Protein AF-A0A2H5FH10-F1 (afdb_monomer)

InterPro domains:
  IPR008949 Isoprenoid synthase domain superfamily [G3DSA:1.10.600.10] (1-255)
  IPR008949 Isoprenoid synthase domain superfamily [SSF48576] (39-251)

Secondary structure (DSSP, 8-state):
-HHHHHHHHHHHHHHHTT--S--THIIIIIHHHHHHHH--TTB-TTTHHHHHHHHHHHHHHHHHHHHHHHSTTT--HHHHHHHHHHHHH----SS--HHHHHHHHHHHHHHHHHHHHHTTSTTHHHHHHHHHHHHHHHHHHHHHHHHHHH-GGG--HHHHHHHGGGGG-HHHHHHHHHHTBS---GGGHHHHHHHHHHHHHHHHHHHHHHHHHHHHHTT-TTSHHHHHHHT--S--HHHHHHHHHHHHHHHHHHTT-

Radius of gyration: 18.4 Å; Cα contacts (8 Å, |Δi|>4): 244; chains: 1; bounding box: 41×44×45 Å

Solvent-accessible surface area (backbone atoms only — not comparable to full-atom values): 14279 Å² total; per-residue (Å²): 108,70,67,59,52,50,53,50,53,50,48,50,58,56,54,59,70,67,66,80,83,75,63,68,54,50,72,74,43,49,46,58,48,53,48,66,76,66,59,55,88,63,36,32,77,92,37,42,68,58,44,53,52,41,41,44,40,51,56,49,39,47,52,58,53,46,60,46,47,70,32,85,93,52,43,42,70,69,50,53,54,46,52,54,50,20,48,77,64,76,44,89,71,82,92,64,54,75,68,56,49,51,52,48,52,55,41,32,51,35,50,52,49,42,54,58,53,46,73,72,31,76,34,21,93,78,42,44,71,58,48,51,50,45,51,49,46,33,56,49,18,58,52,47,54,35,46,39,59,76,44,58,89,78,64,52,72,69,58,47,70,65,36,60,30,35,69,60,44,41,49,50,43,51,49,45,33,56,20,30,10,87,73,78,66,73,87,48,49,64,60,54,48,53,51,28,51,43,51,15,45,40,50,33,50,55,47,46,72,72,42,46,75,58,31,61,76,68,71,47,56,71,39,64,66,56,42,41,56,72,73,48,97,52,72,54,72,67,53,41,52,51,50,50,54,50,52,41,51,50,53,53,50,72,74,75,112

Sequence (257 aa):
MVELRASLSQWLCDYLKLDMGRDERLFTQFLPWGYTQTTLSCVNASFYERCQLTKWMVGALITLTDDFTDNPEFRSMSWVKGFITAIQNCRPIEPLSSKQQQALQLSCQLYGWIQQSIAQMTLQPRLMPLIEFDMQQYFLNMHFSTFLSSEPLLICKREYLWHAPHNMGIVIAGMVDLACSEYIEWQEMAAMRDIFYSAQRCGHICNTLTTVDREIQEECISNEILLRILHGNNGSEEDIIEFLKQERMELYQKNTS

Nearest PDB structures (foldseek):
  5ika-assembly1_A  TM=7.556E-01  e=4.315E-03  Nicotiana tabacum
  5eas-assembly1_A  TM=7.094E-01  e=3.170E-03  Nicotiana tabacum
  7bzc-assembly1_A  TM=7.110E-01  e=3.462E-03  Arabidopsis thaliana
  5jo7-assembly4_D  TM=6.963E-01  e=5.147E-03  Hyoscyamus muticus
  5jo7-assembly2_B  TM=7.132E-01  e=6.416E-03  Hyoscyamus muticus

Foldseek 3Di:
DVVVVVVVVVLLVLLVVLVLVDDSCVLVPVLLVVLVVPQDPLFDPVCVVLLSVLSSLLLVLLVLLCSQCQQPVRNDLVNLVQLVCCLVPVDDDPDDDPSSVSSSVSNNVSSVSNVVSLVPFQQSVPLVVVLVVLVVLLSVLSNVLSCCQVCVQVDDPVVLLRRPLSSQCQLNSLSSSVSSGNDDDPVCVVVSSVLSSLVSLLVSLVVLLVCVVVCVVSVRCSRPLSSDVVNDPQDDSVSVNVVSVVSSVVSVVVVVD

Structure (mmCIF, N/CA/C/O backbone):
data_AF-A0A2H5FH10-F1
#
_entry.id   AF-A0A2H5FH10-F1
#
loop_
_atom_site.group_PDB
_atom_site.id
_atom_site.type_symbol
_atom_site.label_atom_id
_atom_site.label_alt_id
_atom_site.label_comp_id
_atom_site.label_asym_id
_atom_site.label_entity_id
_atom_site.label_seq_id
_atom_site.pdbx_PDB_ins_code
_atom_site.Cartn_x
_atom_site.Cartn_y
_atom_site.Cartn_z
_atom_site.occupancy
_atom_site.B_iso_or_equiv
_atom_site.auth_seq_id
_atom_site.auth_comp_id
_atom_site.auth_asym_id
_atom_site.auth_atom_id
_atom_site.pdbx_PDB_model_num
ATOM 1 N N . MET A 1 1 ? -11.606 17.573 12.233 1.00 74.69 1 MET A N 1
ATOM 2 C CA . MET A 1 1 ? -11.643 16.849 10.939 1.00 74.69 1 MET A CA 1
ATOM 3 C C . MET A 1 1 ? -11.699 17.776 9.733 1.00 74.69 1 MET A C 1
ATOM 5 O O . MET A 1 1 ? -10.997 17.493 8.775 1.00 74.69 1 MET A O 1
ATOM 9 N N . VAL A 1 2 ? -12.438 18.894 9.772 1.00 73.88 2 VAL A N 1
ATOM 10 C CA . VAL A 1 2 ? -12.465 19.886 8.672 1.00 73.88 2 VAL A CA 1
ATOM 11 C C . VAL A 1 2 ? -11.067 20.393 8.289 1.00 73.88 2 VAL A C 1
ATOM 13 O O . VAL A 1 2 ? -10.714 20.350 7.118 1.00 73.88 2 VAL A O 1
ATOM 16 N N . GLU A 1 3 ? -10.250 20.794 9.266 1.00 76.50 3 GLU A N 1
ATOM 17 C CA . GLU A 1 3 ? -8.879 21.271 9.019 1.00 76.50 3 GLU A CA 1
ATOM 18 C C . GLU A 1 3 ? -7.993 20.200 8.367 1.00 76.50 3 GLU A C 1
ATOM 20 O O . GLU A 1 3 ? -7.365 20.461 7.349 1.00 76.50 3 GLU A O 1
ATOM 25 N N . LEU A 1 4 ? -8.019 18.962 8.875 1.00 79.81 4 LEU A N 1
ATOM 26 C CA . LEU A 1 4 ? -7.277 17.847 8.279 1.00 79.81 4 LEU A CA 1
ATOM 27 C C . LEU A 1 4 ? -7.719 17.574 6.831 1.00 79.81 4 LEU A C 1
ATOM 29 O O . LEU A 1 4 ? -6.876 17.370 5.968 1.00 79.81 4 LEU A O 1
ATOM 33 N N . ARG A 1 5 ? -9.024 17.624 6.535 1.00 85.25 5 ARG A N 1
ATOM 34 C CA . ARG A 1 5 ? -9.535 17.482 5.160 1.00 85.25 5 ARG A CA 1
ATOM 35 C C . ARG A 1 5 ? -9.054 18.608 4.241 1.00 85.25 5 ARG A C 1
ATOM 37 O O . ARG A 1 5 ? -8.733 18.341 3.085 1.00 85.25 5 ARG A O 1
ATOM 44 N N . ALA A 1 6 ? -8.983 19.843 4.738 1.00 87.19 6 ALA A N 1
ATOM 45 C CA . ALA A 1 6 ? -8.425 20.963 3.982 1.00 87.19 6 ALA A CA 1
ATOM 46 C C . ALA A 1 6 ? -6.929 20.746 3.696 1.00 87.19 6 ALA A C 1
ATOM 48 O O . ALA A 1 6 ? -6.507 20.868 2.548 1.00 87.19 6 ALA A O 1
ATOM 49 N N . SER A 1 7 ? -6.154 20.320 4.699 1.00 88.19 7 SER A N 1
ATOM 50 C CA . SER A 1 7 ? -4.737 19.967 4.533 1.00 88.19 7 SER A CA 1
ATOM 51 C C . SER A 1 7 ? -4.527 18.829 3.532 1.00 88.19 7 SER A C 1
ATOM 53 O O . SER A 1 7 ? -3.608 18.895 2.726 1.00 88.19 7 SER A O 1
ATOM 55 N N . LEU A 1 8 ? -5.395 17.815 3.526 1.00 89.69 8 LEU A N 1
ATOM 56 C CA . LEU A 1 8 ? -5.330 16.706 2.566 1.00 89.69 8 LEU A CA 1
ATOM 57 C C . LEU A 1 8 ? -5.750 17.124 1.150 1.00 89.69 8 LEU A C 1
ATOM 59 O O . LEU A 1 8 ? -5.211 16.617 0.171 1.00 89.69 8 LEU A O 1
ATOM 63 N N . SER A 1 9 ? -6.666 18.087 1.030 1.00 92.31 9 SER A N 1
ATOM 64 C CA . SER A 1 9 ? -7.005 18.689 -0.266 1.00 92.31 9 SER A CA 1
ATOM 65 C C . SER A 1 9 ? -5.810 19.460 -0.830 1.00 92.31 9 SER A C 1
ATOM 67 O O . SER A 1 9 ? -5.487 19.330 -2.007 1.00 92.31 9 SER A O 1
ATOM 69 N N . GLN A 1 10 ? -5.109 20.212 0.024 1.00 95.50 10 GLN A N 1
ATOM 70 C CA . GLN A 1 10 ? -3.870 20.887 -0.353 1.00 95.50 10 GLN A CA 1
ATOM 71 C C . GLN A 1 10 ? -2.770 19.881 -0.718 1.00 95.50 10 GLN A C 1
ATOM 73 O O . GLN A 1 10 ? -2.109 20.055 -1.739 1.00 95.50 10 GLN A O 1
ATOM 78 N N . TRP A 1 11 ? -2.633 18.798 0.054 1.00 96.81 11 TRP A N 1
ATOM 79 C CA . TRP A 1 11 ? -1.711 17.705 -0.253 1.00 96.81 11 TRP A CA 1
ATOM 80 C C . TRP A 1 11 ? -1.965 17.129 -1.650 1.00 96.81 11 TRP A C 1
ATOM 82 O O . TRP A 1 11 ? -1.018 16.965 -2.410 1.00 96.81 11 TRP A O 1
ATOM 92 N N . LEU A 1 12 ? -3.229 16.890 -2.026 1.00 96.44 12 LEU A N 1
ATOM 93 C CA . LEU A 1 12 ? -3.570 16.379 -3.357 1.00 96.44 12 LEU A CA 1
ATOM 94 C C . LEU A 1 12 ? -3.176 17.373 -4.455 1.00 96.44 12 LEU A C 1
ATOM 96 O O . LEU A 1 12 ? -2.579 16.976 -5.452 1.00 96.44 12 LEU A O 1
ATOM 100 N N . CYS A 1 13 ? -3.454 18.665 -4.263 1.00 96.31 13 CYS A N 1
ATOM 101 C CA . CYS A 1 13 ? -3.016 19.702 -5.197 1.00 96.31 13 CYS A CA 1
ATOM 102 C C . CYS A 1 13 ? -1.492 19.708 -5.375 1.00 96.31 13 CYS A C 1
ATOM 104 O O . CYS A 1 13 ? -1.008 19.895 -6.488 1.00 96.31 13 CYS A O 1
ATOM 106 N N . ASP A 1 14 ? -0.733 19.529 -4.295 1.00 96.81 14 ASP A N 1
ATOM 107 C CA . ASP A 1 14 ? 0.730 19.532 -4.343 1.00 96.81 14 ASP A CA 1
ATOM 108 C C . ASP A 1 14 ? 1.294 18.238 -4.936 1.00 96.81 14 ASP A C 1
ATOM 110 O O . ASP A 1 14 ? 2.244 18.289 -5.713 1.00 96.81 14 ASP A O 1
ATOM 114 N N . TYR A 1 15 ? 0.656 17.100 -4.669 1.00 96.81 15 TYR A N 1
ATOM 115 C CA . TYR A 1 15 ? 0.957 15.833 -5.322 1.00 96.81 15 TYR A CA 1
ATOM 116 C C . TYR A 1 15 ? 0.741 15.912 -6.843 1.00 96.81 15 TYR A C 1
ATOM 118 O O . TYR A 1 15 ? 1.629 15.542 -7.606 1.00 96.81 15 TYR A O 1
ATOM 126 N N . LEU A 1 16 ? -0.390 16.456 -7.307 1.00 95.69 16 LEU A N 1
ATOM 127 C CA . LEU A 1 16 ? -0.680 16.575 -8.743 1.00 95.69 16 LEU A CA 1
ATOM 128 C C . LEU A 1 16 ? 0.322 17.490 -9.470 1.00 95.69 16 LEU A C 1
ATOM 130 O O . LEU A 1 16 ? 0.626 17.258 -10.637 1.00 95.69 16 LEU A O 1
ATOM 134 N N . LYS A 1 17 ? 0.902 18.484 -8.780 1.00 95.94 17 LYS A N 1
ATOM 135 C CA . LYS A 1 17 ? 1.981 19.329 -9.329 1.00 95.94 17 LYS A CA 1
ATOM 136 C C . LYS A 1 17 ? 3.300 18.583 -9.535 1.00 95.94 17 LYS A C 1
ATOM 138 O O . LYS A 1 17 ? 4.151 19.092 -10.261 1.00 95.94 17 LYS A O 1
ATOM 143 N N . LEU A 1 18 ? 3.487 17.411 -8.920 1.00 94.62 18 LEU A N 1
ATOM 144 C CA . LEU A 1 18 ? 4.649 16.568 -9.203 1.00 94.62 18 LEU A CA 1
ATOM 145 C C . LEU A 1 18 ? 4.604 15.989 -10.619 1.00 94.62 18 LEU A C 1
ATOM 147 O O . LEU A 1 18 ? 5.648 15.557 -11.101 1.00 94.62 18 LEU A O 1
ATOM 151 N N . ASP A 1 19 ? 3.440 15.992 -11.277 1.00 92.00 19 ASP A N 1
ATOM 152 C CA . ASP A 1 19 ? 3.253 15.511 -12.648 1.00 92.00 19 ASP A CA 1
ATOM 153 C C . ASP A 1 19 ? 3.785 14.078 -12.834 1.00 92.00 19 ASP A C 1
ATOM 155 O O . ASP A 1 19 ? 4.710 13.803 -13.598 1.00 92.00 19 ASP A O 1
ATOM 159 N N . MET A 1 20 ? 3.244 13.156 -12.029 1.00 90.06 20 MET A N 1
ATOM 160 C CA . MET A 1 20 ? 3.564 11.720 -12.073 1.00 90.06 20 MET A CA 1
ATOM 161 C C . MET A 1 20 ? 2.609 10.930 -12.985 1.00 90.06 20 MET A C 1
ATOM 163 O O . MET A 1 20 ? 2.610 9.705 -12.967 1.00 90.06 20 MET A O 1
ATOM 167 N N . GLY A 1 21 ? 1.752 11.612 -13.756 1.00 88.06 21 GLY A N 1
ATOM 168 C CA . GLY A 1 21 ? 0.812 10.973 -14.686 1.00 88.06 21 GLY A CA 1
ATOM 169 C C . GLY A 1 21 ? -0.387 10.266 -14.038 1.00 88.06 21 GLY A C 1
ATOM 170 O O . GLY A 1 21 ? -1.110 9.545 -14.725 1.00 88.06 21 GLY A O 1
ATOM 171 N N . ARG A 1 22 ? -0.633 10.450 -12.732 1.00 90.12 22 ARG A N 1
ATOM 172 C CA . ARG A 1 22 ? -1.805 9.871 -12.056 1.00 90.12 22 ARG A CA 1
ATOM 173 C C . ARG A 1 22 ? -3.060 10.712 -12.249 1.00 90.12 22 ARG A C 1
ATOM 175 O O . ARG A 1 22 ? -3.048 11.937 -12.170 1.00 90.12 22 ARG A O 1
ATOM 182 N N . ASP A 1 23 ? -4.169 10.006 -12.424 1.00 92.38 23 ASP A N 1
ATOM 183 C CA . ASP A 1 23 ? -5.501 10.587 -12.489 1.00 92.38 23 ASP A CA 1
ATOM 184 C C . ASP A 1 23 ? -6.015 10.930 -11.082 1.00 92.38 23 ASP A C 1
ATOM 186 O O . ASP A 1 23 ? -6.046 10.075 -10.192 1.00 92.38 23 ASP A O 1
ATOM 190 N N . GLU A 1 24 ? -6.477 12.166 -10.878 1.00 94.94 24 GLU A N 1
ATOM 191 C CA . GLU A 1 24 ? -7.022 12.626 -9.595 1.00 94.94 24 GLU A CA 1
ATOM 192 C C . GLU A 1 24 ? -8.212 11.786 -9.093 1.00 94.94 24 GLU A C 1
ATOM 194 O O . GLU A 1 24 ? -8.482 11.738 -7.888 1.00 94.94 24 GLU A O 1
ATOM 199 N N . ARG A 1 25 ? -8.919 11.081 -9.990 1.00 95.94 25 ARG A N 1
ATOM 200 C CA . ARG A 1 25 ? -10.033 10.178 -9.657 1.00 95.94 25 ARG A CA 1
ATOM 201 C C . ARG A 1 25 ? -9.593 9.003 -8.796 1.00 95.94 25 ARG A C 1
ATOM 203 O O . ARG A 1 25 ? -10.418 8.478 -8.047 1.00 95.94 25 ARG A O 1
ATOM 210 N N . LEU A 1 26 ? -8.313 8.626 -8.828 1.00 94.69 26 LEU A N 1
ATOM 211 C CA . LEU A 1 26 ? -7.760 7.647 -7.893 1.00 94.69 26 LEU A CA 1
ATOM 212 C C . LEU A 1 26 ? -8.009 8.088 -6.443 1.00 94.69 26 LEU A C 1
ATOM 214 O O . LEU A 1 26 ? -8.561 7.338 -5.640 1.00 94.69 26 LEU A O 1
ATOM 218 N N . PHE A 1 27 ? -7.683 9.341 -6.134 1.00 96.31 27 PHE A N 1
ATOM 219 C CA . PHE A 1 27 ? -7.781 9.900 -4.789 1.00 96.31 27 PHE A CA 1
ATOM 220 C C . PHE A 1 27 ? -9.181 10.412 -4.455 1.00 96.31 27 PHE A C 1
ATOM 222 O O . PHE A 1 27 ? -9.606 10.335 -3.305 1.00 96.31 27 PHE A O 1
ATOM 229 N N . THR A 1 28 ? -9.908 10.945 -5.435 1.00 95.81 28 THR A N 1
ATOM 230 C CA . THR A 1 28 ? -11.209 11.592 -5.197 1.00 95.81 28 THR A CA 1
ATOM 231 C C . THR A 1 28 ? -12.397 10.641 -5.326 1.00 95.81 28 THR A C 1
ATOM 233 O O . THR A 1 28 ? -13.457 10.927 -4.770 1.00 95.81 28 THR A O 1
ATOM 236 N N . GLN A 1 29 ? -12.240 9.505 -6.016 1.00 95.56 29 GLN A N 1
ATOM 237 C CA . GLN A 1 29 ? -13.327 8.556 -6.279 1.00 95.56 29 GLN A CA 1
ATOM 238 C C . GLN A 1 29 ? -12.956 7.131 -5.868 1.00 95.56 29 GLN A C 1
ATOM 240 O O . GLN A 1 29 ? -13.616 6.566 -4.997 1.00 95.56 29 GLN A O 1
ATOM 245 N N . PHE A 1 30 ? -11.893 6.561 -6.445 1.00 95.19 30 PHE A N 1
ATOM 246 C CA . PHE A 1 30 ? -11.563 5.144 -6.278 1.00 95.19 30 PHE A CA 1
ATOM 247 C C . PHE A 1 30 ? -11.216 4.786 -4.831 1.00 95.19 30 PHE A C 1
ATOM 249 O O . PHE A 1 30 ? -11.866 3.912 -4.262 1.00 95.19 30 PHE A O 1
ATOM 256 N N . LEU A 1 31 ? -10.251 5.477 -4.209 1.00 95.31 31 LEU A N 1
ATOM 257 C CA . LEU A 1 31 ? -9.869 5.219 -2.817 1.00 95.31 31 LEU A CA 1
ATOM 258 C C . LEU A 1 31 ? -11.049 5.451 -1.847 1.00 95.31 31 LEU A C 1
ATOM 260 O O . LEU A 1 31 ? -11.366 4.533 -1.086 1.00 95.31 31 LEU A O 1
ATOM 264 N N . PRO A 1 32 ? -11.769 6.597 -1.872 1.00 95.50 32 PRO A N 1
ATOM 265 C CA . PRO A 1 32 ? -12.928 6.806 -1.000 1.00 95.50 32 PRO A CA 1
ATOM 266 C C . PRO A 1 32 ? -14.023 5.749 -1.165 1.00 95.50 32 PRO A C 1
ATOM 268 O O . PRO A 1 32 ? -14.562 5.254 -0.170 1.00 95.50 32 PRO A O 1
ATOM 271 N N . TRP A 1 33 ? -14.356 5.388 -2.408 1.00 96.88 33 TRP A N 1
ATOM 272 C CA . TRP A 1 33 ? -15.369 4.377 -2.688 1.00 96.88 33 TRP A CA 1
ATOM 273 C C . TRP A 1 33 ? -14.912 2.991 -2.230 1.00 96.88 33 TRP A C 1
ATOM 275 O O . TRP A 1 33 ? -15.627 2.343 -1.468 1.00 96.88 33 TRP A O 1
ATOM 285 N N . GLY A 1 34 ? -13.706 2.569 -2.616 1.00 95.19 34 GLY A N 1
ATOM 286 C CA . GLY A 1 34 ? -13.148 1.264 -2.272 1.00 95.19 34 GLY A CA 1
ATOM 287 C C . GLY A 1 34 ? -13.071 1.054 -0.763 1.00 95.19 34 GLY A C 1
ATOM 288 O O . GLY A 1 34 ? -13.537 0.031 -0.260 1.00 95.19 34 GLY A O 1
ATOM 289 N N . TYR A 1 35 ? -12.590 2.048 -0.011 1.00 97.25 35 TYR A N 1
ATOM 290 C CA . TYR A 1 35 ? -12.581 1.959 1.449 1.00 97.25 35 TYR A CA 1
ATOM 291 C C . TYR A 1 35 ? -13.988 1.942 2.037 1.00 97.25 35 TYR A C 1
ATOM 293 O O . TYR A 1 35 ? -14.233 1.205 2.976 1.00 97.25 35 TYR A O 1
ATOM 301 N N . THR A 1 36 ? -14.951 2.672 1.472 1.00 96.31 36 THR A N 1
ATOM 302 C CA . THR A 1 36 ? -16.353 2.601 1.931 1.00 96.31 36 THR A CA 1
ATOM 303 C C . THR A 1 36 ? -16.943 1.199 1.758 1.00 96.31 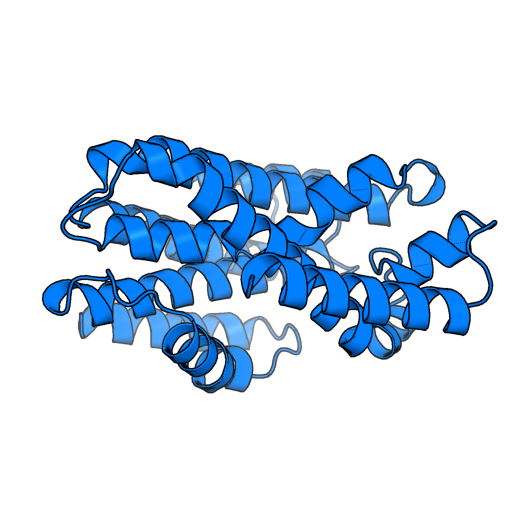36 THR A C 1
ATOM 305 O O . THR A 1 36 ? -17.674 0.742 2.628 1.00 96.31 36 THR A O 1
ATOM 308 N N . GLN A 1 37 ? -16.613 0.500 0.668 1.00 95.81 37 GLN A N 1
ATOM 309 C CA . GLN A 1 37 ? -17.106 -0.861 0.415 1.00 95.81 37 GLN A CA 1
ATOM 310 C C . GLN A 1 37 ? -16.408 -1.937 1.256 1.00 95.81 37 GLN A C 1
ATOM 312 O O . GLN A 1 37 ? -16.963 -3.012 1.453 1.00 95.81 37 GLN A O 1
ATOM 317 N N . THR A 1 38 ? -15.181 -1.675 1.710 1.00 95.19 38 THR A N 1
ATOM 318 C CA . THR A 1 38 ? -14.319 -2.685 2.352 1.00 95.19 38 THR A CA 1
ATOM 319 C C . THR A 1 38 ? -14.104 -2.455 3.842 1.00 95.19 38 THR A C 1
ATOM 321 O O . THR A 1 38 ? -13.422 -3.250 4.482 1.00 95.19 38 THR A O 1
ATOM 324 N N . THR A 1 39 ? -14.659 -1.384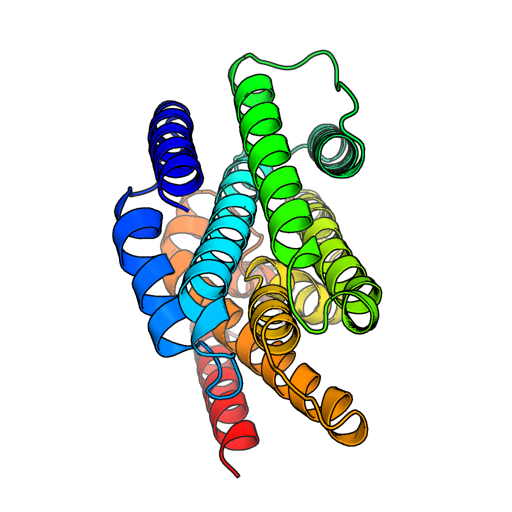 4.410 1.00 97.56 39 THR A N 1
ATOM 325 C CA . THR A 1 39 ? -14.559 -1.120 5.846 1.00 97.56 39 THR A CA 1
ATOM 326 C C . THR A 1 39 ? -15.392 -2.105 6.651 1.00 97.56 39 THR A C 1
ATOM 328 O O . THR A 1 39 ? -16.582 -2.292 6.396 1.00 97.56 39 THR A O 1
ATOM 331 N N . LEU A 1 40 ? -14.751 -2.737 7.636 1.00 96.69 40 LEU A N 1
ATOM 332 C CA . LEU A 1 40 ? -15.382 -3.754 8.468 1.00 96.69 40 LEU A CA 1
ATOM 333 C C . LEU A 1 40 ? -16.531 -3.177 9.302 1.00 96.69 40 LEU A C 1
ATOM 335 O O . LEU A 1 40 ? -16.452 -2.077 9.851 1.00 96.69 40 LEU A O 1
ATOM 339 N N . SER A 1 41 ? -17.582 -3.976 9.486 1.00 95.31 41 SER A N 1
ATOM 340 C CA . SER A 1 41 ? -18.764 -3.592 10.269 1.00 95.31 41 SER A CA 1
ATOM 341 C C . SER A 1 41 ? -18.491 -3.415 11.767 1.00 95.31 41 SER A C 1
ATOM 343 O O . SER A 1 41 ? -19.344 -2.891 12.477 1.00 95.31 41 SER A O 1
ATOM 345 N N . CYS A 1 42 ? -17.332 -3.859 12.262 1.00 94.19 42 CYS A N 1
ATOM 346 C CA . CYS A 1 42 ? -16.914 -3.701 13.657 1.00 94.19 42 CYS A CA 1
ATOM 347 C C . CYS A 1 42 ? -16.355 -2.303 13.978 1.00 94.19 42 CYS A C 1
ATOM 349 O O . CYS A 1 42 ? -16.170 -1.977 15.152 1.00 94.19 42 CYS A O 1
ATOM 351 N N . VAL A 1 43 ? -16.108 -1.466 12.963 1.00 96.81 43 VAL A N 1
ATOM 352 C CA . VAL A 1 43 ? -15.661 -0.083 13.155 1.00 96.81 43 VAL A CA 1
ATOM 353 C C . VAL A 1 43 ? -16.715 0.706 13.926 1.00 96.81 43 VAL A C 1
ATOM 355 O O . VAL A 1 43 ? -17.873 0.797 13.520 1.00 96.81 43 VAL A O 1
ATOM 358 N N . ASN A 1 44 ? -16.301 1.332 15.027 1.00 94.69 44 ASN A N 1
ATOM 359 C CA . ASN A 1 44 ? -17.174 2.201 15.801 1.00 94.69 44 ASN A CA 1
ATOM 360 C C . ASN A 1 44 ? -17.657 3.373 14.932 1.00 94.69 44 ASN A C 1
ATOM 362 O O . ASN A 1 44 ? -16.850 4.083 14.327 1.00 94.69 44 ASN A O 1
ATOM 366 N N . ALA A 1 45 ? -18.967 3.628 14.921 1.00 94.81 45 ALA A N 1
ATOM 367 C CA . ALA A 1 45 ? -19.569 4.700 14.130 1.00 94.81 45 ALA A CA 1
ATOM 368 C C . ALA A 1 45 ? -18.954 6.087 14.413 1.00 94.81 45 ALA A C 1
ATOM 370 O O . ALA A 1 45 ? -18.799 6.889 13.494 1.00 94.81 45 ALA A O 1
ATOM 371 N N . SER A 1 46 ? -18.536 6.357 15.657 1.00 95.00 46 SER A N 1
ATOM 372 C CA . SER A 1 46 ? -17.854 7.606 16.039 1.00 95.00 46 SER A CA 1
ATOM 373 C C . SER A 1 46 ? -16.450 7.749 15.435 1.00 95.00 46 SER A C 1
ATOM 375 O O . SER A 1 46 ? -15.964 8.866 15.252 1.00 95.00 46 SER A O 1
ATOM 377 N N . PHE A 1 47 ? -15.816 6.631 15.076 1.00 95.50 47 PHE A N 1
ATOM 378 C CA . PHE A 1 47 ? -14.510 6.584 14.426 1.00 95.50 47 PHE A CA 1
ATOM 379 C C . PHE A 1 47 ? -14.587 6.405 12.912 1.00 95.50 47 PHE A C 1
ATOM 381 O O . PHE A 1 47 ? -13.564 6.580 12.254 1.00 95.50 47 PHE A O 1
ATOM 388 N N . TYR A 1 48 ? -15.761 6.112 12.347 1.00 95.69 48 TYR A N 1
ATOM 389 C CA . TYR A 1 48 ? -15.914 5.768 10.932 1.00 95.69 48 TYR A CA 1
ATOM 390 C C . TYR A 1 48 ? -15.260 6.790 9.995 1.00 95.69 48 TYR A C 1
ATOM 392 O O . TYR A 1 48 ? -14.425 6.437 9.169 1.00 95.69 48 TYR A O 1
ATOM 400 N N . GLU A 1 49 ? -15.548 8.082 10.167 1.00 95.06 49 GLU A N 1
ATOM 401 C CA . GLU A 1 49 ? -14.962 9.123 9.315 1.00 95.06 49 GLU A CA 1
ATOM 402 C C . GLU A 1 49 ? -13.428 9.177 9.420 1.00 95.06 49 GLU A C 1
ATOM 404 O O . GLU A 1 49 ? -12.732 9.319 8.413 1.00 95.06 49 GLU A O 1
ATOM 409 N N . ARG A 1 50 ? -12.887 9.024 10.632 1.00 95.38 50 ARG A N 1
ATOM 410 C CA . ARG A 1 50 ? -11.438 8.995 10.860 1.00 95.38 50 ARG A CA 1
ATOM 411 C C . ARG A 1 50 ? -10.806 7.740 10.263 1.00 95.38 50 ARG A C 1
ATOM 413 O O . ARG A 1 50 ? -9.719 7.834 9.697 1.00 95.38 50 ARG A O 1
ATOM 420 N N . CYS A 1 51 ? -11.471 6.596 10.387 1.00 97.12 51 CYS A N 1
ATOM 421 C CA . CYS A 1 51 ? -11.066 5.324 9.801 1.00 97.12 51 CYS A CA 1
ATOM 422 C C . CYS A 1 51 ? -10.914 5.473 8.282 1.00 97.12 51 CYS A C 1
ATOM 424 O O . CYS A 1 51 ? -9.812 5.308 7.756 1.00 97.12 51 CYS A O 1
ATOM 426 N N . GLN A 1 52 ? -11.969 5.947 7.607 1.00 97.25 52 GLN A N 1
ATOM 427 C CA . GLN A 1 52 ? -11.961 6.223 6.167 1.00 97.25 52 GLN A CA 1
ATOM 428 C C . GLN A 1 52 ? -10.821 7.163 5.768 1.00 97.25 52 GLN A C 1
ATOM 430 O O . GLN A 1 52 ? -10.092 6.894 4.815 1.00 97.25 52 GLN A O 1
ATOM 435 N N . LEU A 1 53 ? -10.638 8.253 6.516 1.00 96.81 53 LEU A N 1
ATOM 436 C CA . LEU A 1 53 ? -9.590 9.227 6.230 1.00 96.81 53 LEU A CA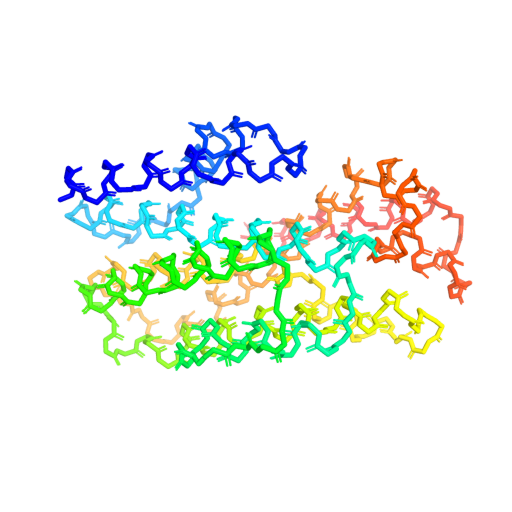 1
ATOM 437 C C . LEU A 1 53 ? -8.187 8.641 6.415 1.00 96.81 53 LEU A C 1
ATOM 439 O O . LEU A 1 53 ? -7.281 8.946 5.651 1.00 96.81 53 LEU A O 1
ATOM 443 N N . THR A 1 54 ? -8.006 7.776 7.409 1.00 97.62 54 THR A N 1
ATOM 444 C CA . THR A 1 54 ? -6.721 7.121 7.677 1.00 97.62 54 THR A CA 1
ATOM 445 C C . THR A 1 54 ? -6.375 6.133 6.579 1.00 97.62 54 THR A C 1
ATOM 447 O O . THR A 1 54 ? -5.255 6.159 6.080 1.00 97.62 54 THR A O 1
ATOM 450 N N . LYS A 1 55 ? -7.345 5.330 6.134 1.00 98.38 55 LYS A N 1
ATOM 451 C CA . LYS A 1 55 ? -7.171 4.427 4.991 1.00 98.38 55 LYS A CA 1
ATOM 452 C C . LYS A 1 55 ? -6.853 5.206 3.719 1.00 98.38 55 LYS A C 1
ATOM 454 O O . LYS A 1 55 ? -5.931 4.835 3.004 1.00 98.38 55 LYS A O 1
ATOM 459 N N . TRP A 1 56 ? -7.533 6.332 3.491 1.00 97.81 56 TRP A N 1
ATOM 460 C CA . TRP A 1 56 ? -7.207 7.240 2.391 1.00 97.81 56 TRP A CA 1
ATOM 461 C C . TRP A 1 56 ? -5.753 7.712 2.445 1.00 97.81 56 TRP A C 1
ATOM 463 O O . TRP A 1 56 ? -5.058 7.631 1.439 1.00 97.81 56 TRP A O 1
ATOM 473 N N . MET A 1 57 ? -5.266 8.136 3.617 1.00 98.12 57 MET A N 1
ATOM 474 C CA . MET A 1 57 ? -3.872 8.568 3.781 1.00 98.12 57 MET A CA 1
ATOM 475 C C . MET A 1 57 ? -2.882 7.426 3.541 1.00 98.12 57 MET A C 1
ATOM 477 O O . MET A 1 57 ? -1.848 7.653 2.923 1.00 98.12 57 MET A O 1
ATOM 481 N N . VAL A 1 58 ? -3.202 6.204 3.981 1.00 98.38 58 VAL A N 1
ATOM 482 C CA . VAL A 1 58 ? -2.398 5.004 3.696 1.00 98.38 58 VAL A CA 1
ATOM 483 C C . VAL A 1 58 ? -2.332 4.748 2.190 1.00 98.38 58 VAL A C 1
ATOM 485 O O . VAL A 1 58 ? -1.237 4.634 1.650 1.00 98.38 58 VAL A O 1
ATOM 488 N N . GLY A 1 59 ? -3.472 4.724 1.495 1.00 97.94 59 GLY A N 1
ATOM 489 C CA . GLY A 1 59 ? -3.509 4.546 0.041 1.00 97.94 59 GLY A CA 1
ATOM 490 C C . GLY A 1 59 ? -2.774 5.657 -0.713 1.00 97.94 59 GLY A C 1
ATOM 491 O O . GLY A 1 59 ? -2.067 5.385 -1.683 1.00 97.94 59 GLY A O 1
ATOM 492 N N . ALA A 1 60 ? -2.882 6.900 -0.238 1.00 97.94 60 ALA A N 1
ATOM 493 C CA . ALA A 1 60 ? -2.181 8.036 -0.818 1.00 97.94 60 ALA A CA 1
ATOM 494 C C . ALA A 1 60 ? -0.664 7.970 -0.600 1.00 97.94 60 ALA A C 1
ATOM 496 O O . ALA A 1 60 ? 0.086 8.271 -1.527 1.00 97.94 60 ALA A O 1
ATOM 497 N N . LEU A 1 61 ? -0.219 7.534 0.586 1.00 98.12 61 LEU A N 1
ATOM 498 C CA . LEU A 1 61 ? 1.200 7.334 0.887 1.00 98.12 61 LEU A CA 1
ATOM 499 C C . LEU A 1 61 ? 1.761 6.292 -0.058 1.00 98.12 61 LEU A C 1
ATOM 501 O O . LEU A 1 61 ? 2.702 6.598 -0.772 1.00 98.12 61 LEU A O 1
ATOM 505 N N . ILE A 1 62 ? 1.113 5.127 -0.103 1.00 97.44 62 ILE A N 1
ATOM 506 C CA . ILE A 1 62 ? 1.499 4.008 -0.957 1.00 97.44 62 ILE A CA 1
ATOM 507 C C . ILE A 1 62 ? 1.610 4.443 -2.414 1.00 97.44 62 ILE A C 1
ATOM 509 O O . ILE A 1 62 ? 2.623 4.164 -3.038 1.00 97.44 62 ILE A O 1
ATOM 513 N N . THR A 1 63 ? 0.608 5.156 -2.935 1.00 95.94 63 THR A N 1
ATOM 514 C CA . THR A 1 63 ? 0.611 5.632 -4.328 1.00 95.94 63 THR A CA 1
ATOM 515 C C . THR A 1 63 ? 1.773 6.587 -4.593 1.00 95.94 63 THR A C 1
ATOM 517 O O . THR A 1 63 ? 2.498 6.411 -5.566 1.00 95.94 63 THR A O 1
ATOM 520 N N . LEU A 1 64 ? 1.978 7.585 -3.725 1.00 96.56 64 LEU A N 1
ATOM 521 C CA . LEU A 1 64 ? 3.074 8.542 -3.881 1.00 96.56 64 LEU A CA 1
ATOM 522 C C . LEU A 1 64 ? 4.433 7.839 -3.843 1.00 96.56 64 LEU A C 1
ATOM 524 O O . LEU A 1 64 ? 5.308 8.144 -4.648 1.00 96.56 64 LEU A O 1
ATOM 528 N N . THR A 1 65 ? 4.645 6.931 -2.896 1.00 95.62 65 THR A N 1
ATOM 529 C CA . THR A 1 65 ? 5.937 6.261 -2.770 1.00 95.62 65 THR A CA 1
ATOM 530 C C . THR A 1 65 ? 6.174 5.266 -3.909 1.00 95.62 65 THR A C 1
ATOM 532 O O . THR A 1 65 ? 7.296 5.233 -4.404 1.00 95.62 65 THR A O 1
ATOM 535 N N . ASP A 1 66 ? 5.139 4.565 -4.384 1.00 92.56 66 ASP A N 1
ATOM 536 C CA . ASP A 1 66 ? 5.152 3.690 -5.574 1.00 92.56 66 ASP A CA 1
ATOM 537 C C . ASP A 1 66 ? 5.557 4.456 -6.845 1.00 92.56 66 ASP A C 1
ATOM 539 O O . ASP A 1 66 ? 6.493 4.073 -7.545 1.00 92.56 66 ASP A O 1
ATOM 543 N N . ASP A 1 67 ? 4.957 5.629 -7.075 1.00 92.25 67 ASP A N 1
ATOM 544 C CA . ASP A 1 67 ? 5.287 6.487 -8.220 1.00 92.25 67 ASP A CA 1
ATOM 545 C C . ASP A 1 67 ? 6.767 6.878 -8.276 1.00 92.25 67 ASP A C 1
ATOM 547 O O . ASP A 1 67 ? 7.315 7.096 -9.354 1.00 92.25 67 ASP A O 1
ATOM 551 N N . PHE A 1 68 ? 7.427 7.001 -7.124 1.00 90.50 68 PHE A N 1
ATOM 552 C CA . PHE A 1 68 ? 8.844 7.355 -7.050 1.00 90.50 68 PHE A CA 1
ATOM 553 C C . PHE A 1 68 ? 9.772 6.142 -7.005 1.00 90.50 68 PHE A C 1
ATOM 555 O O . PHE A 1 68 ? 10.942 6.282 -7.362 1.00 90.50 68 PHE A O 1
ATOM 562 N N . THR A 1 69 ? 9.310 4.979 -6.546 1.00 87.75 69 THR A N 1
ATOM 563 C CA . THR A 1 69 ? 10.132 3.762 -6.547 1.00 87.75 69 THR A CA 1
ATOM 564 C C . THR A 1 69 ? 10.172 3.099 -7.909 1.00 87.75 69 THR A C 1
ATOM 566 O O . THR A 1 69 ? 11.213 2.549 -8.260 1.00 87.75 69 THR A O 1
ATOM 569 N N . ASP A 1 70 ? 9.090 3.194 -8.679 1.00 85.00 70 ASP A N 1
ATOM 570 C CA . ASP A 1 70 ? 8.951 2.461 -9.938 1.00 85.00 70 ASP A CA 1
ATOM 571 C C . ASP A 1 70 ? 9.342 3.314 -11.150 1.00 85.00 70 ASP A C 1
ATOM 573 O O . ASP A 1 70 ? 9.730 2.787 -12.196 1.00 85.00 70 ASP A O 1
ATOM 577 N N . ASN A 1 71 ? 9.349 4.642 -10.999 1.00 86.19 71 ASN A N 1
ATOM 578 C CA . ASN A 1 71 ? 9.755 5.548 -12.063 1.00 86.19 71 ASN A CA 1
ATOM 579 C C . ASN A 1 71 ? 11.251 5.371 -12.418 1.00 86.19 71 ASN A C 1
ATOM 581 O O . ASN A 1 71 ? 12.117 5.558 -11.552 1.00 86.19 71 ASN A O 1
ATOM 585 N N . PRO A 1 72 ? 11.584 5.086 -13.696 1.00 83.69 72 PRO A N 1
ATOM 586 C CA . PRO A 1 72 ? 12.958 4.905 -14.168 1.00 83.69 72 PRO A CA 1
ATOM 587 C C . PRO A 1 72 ? 13.935 6.035 -13.819 1.00 83.69 72 PRO A C 1
ATOM 589 O O . PRO A 1 72 ? 15.122 5.771 -13.636 1.00 83.69 72 PRO A O 1
ATOM 592 N N . GLU A 1 73 ? 13.449 7.272 -13.697 1.00 86.00 73 GLU A N 1
ATOM 593 C CA . GLU A 1 73 ? 14.240 8.447 -13.319 1.00 86.00 73 GLU A CA 1
ATOM 594 C C . GLU A 1 73 ? 14.726 8.381 -11.861 1.00 86.00 73 GLU A C 1
ATOM 596 O O . GLU A 1 73 ? 15.812 8.866 -11.539 1.00 86.00 73 GLU A O 1
ATOM 601 N N . PHE A 1 74 ? 13.944 7.762 -10.970 1.00 86.19 74 PHE A N 1
ATOM 602 C CA . PHE A 1 74 ? 14.173 7.805 -9.524 1.00 86.19 74 PHE A CA 1
ATOM 603 C C . PHE A 1 74 ? 14.552 6.449 -8.907 1.00 86.19 74 PHE A C 1
ATOM 605 O O . PHE A 1 74 ? 15.126 6.442 -7.815 1.00 86.19 74 PHE A O 1
ATOM 612 N N . ARG A 1 75 ? 14.300 5.321 -9.591 1.00 83.88 75 ARG A N 1
ATOM 613 C CA . ARG A 1 75 ? 14.363 3.925 -9.087 1.00 83.88 75 ARG A CA 1
ATOM 614 C C . ARG A 1 75 ? 15.741 3.366 -8.672 1.00 83.88 75 ARG A C 1
ATOM 616 O O . ARG A 1 75 ? 16.119 2.253 -9.027 1.00 83.88 75 ARG A O 1
ATOM 623 N N . SER A 1 76 ? 16.529 4.102 -7.892 1.00 90.12 76 SER A N 1
ATOM 624 C CA . SER A 1 76 ? 17.819 3.633 -7.366 1.00 90.12 76 SER A CA 1
ATOM 625 C C . SER A 1 76 ? 17.712 3.100 -5.935 1.00 90.12 76 SER A C 1
ATOM 627 O O . SER A 1 76 ? 17.050 3.680 -5.074 1.00 90.12 76 SER A O 1
ATOM 629 N N . MET A 1 77 ? 18.440 2.021 -5.633 1.00 92.00 77 MET A N 1
ATOM 630 C CA . MET A 1 77 ? 18.453 1.421 -4.291 1.00 92.00 77 MET A CA 1
ATOM 631 C C . MET A 1 77 ? 18.935 2.396 -3.200 1.00 92.00 77 MET A C 1
ATOM 633 O O . MET A 1 77 ? 18.467 2.339 -2.062 1.00 92.00 77 MET A O 1
ATOM 637 N N . SER A 1 78 ? 19.868 3.297 -3.527 1.00 91.50 78 SER A N 1
ATOM 638 C CA . SER A 1 78 ? 20.337 4.343 -2.610 1.00 91.50 78 SER A CA 1
ATOM 639 C C . SER A 1 78 ? 19.235 5.350 -2.288 1.00 91.50 78 SER A C 1
ATOM 641 O O . SER A 1 78 ? 19.025 5.648 -1.110 1.00 91.50 78 SER A O 1
ATOM 643 N N . TRP A 1 79 ? 18.506 5.823 -3.306 1.00 90.75 79 TRP A N 1
ATOM 644 C CA . TRP A 1 79 ? 17.351 6.699 -3.126 1.00 90.75 79 TRP A CA 1
ATOM 645 C C . TRP A 1 79 ? 16.294 6.033 -2.254 1.00 90.75 79 TRP A C 1
ATOM 647 O O . TRP A 1 79 ? 15.941 6.591 -1.224 1.00 90.75 79 TRP A O 1
ATOM 657 N N . VAL A 1 80 ? 15.857 4.818 -2.592 1.00 92.88 80 VAL A N 1
ATOM 658 C CA . VAL A 1 80 ? 14.768 4.137 -1.874 1.00 92.88 80 VAL A CA 1
ATOM 659 C C . VAL A 1 80 ? 15.115 3.890 -0.400 1.00 92.88 80 VAL A C 1
ATOM 661 O O . VAL A 1 80 ? 14.292 4.153 0.476 1.00 92.88 80 VAL A O 1
ATOM 664 N N . LYS A 1 81 ? 16.359 3.494 -0.086 1.00 92.56 81 LYS A N 1
ATOM 665 C CA . LYS A 1 81 ? 16.857 3.387 1.306 1.00 92.56 81 LYS A CA 1
ATOM 666 C C . LYS A 1 81 ? 16.830 4.709 2.051 1.00 92.56 81 LYS A C 1
ATOM 668 O O . LYS A 1 81 ? 16.375 4.753 3.197 1.00 92.56 81 LYS A O 1
ATOM 673 N N . GLY A 1 82 ? 17.313 5.772 1.414 1.00 92.31 82 GLY A N 1
ATOM 674 C CA . GLY A 1 82 ? 17.238 7.110 1.983 1.00 92.31 82 GLY A CA 1
ATOM 675 C C . GLY A 1 82 ? 15.788 7.502 2.242 1.00 92.31 82 GLY A C 1
ATOM 676 O O . GLY A 1 82 ? 15.453 7.895 3.355 1.00 92.31 82 GLY A O 1
ATOM 677 N N . PHE A 1 83 ? 14.934 7.345 1.232 1.00 93.56 83 PHE A N 1
ATOM 678 C CA . PHE A 1 83 ? 13.542 7.774 1.211 1.00 93.56 83 PHE A CA 1
ATOM 679 C C . PHE A 1 83 ? 12.732 7.124 2.332 1.00 93.56 83 PHE A C 1
ATOM 681 O O . PHE A 1 83 ? 12.128 7.829 3.137 1.00 93.56 83 PHE A O 1
ATOM 688 N N . ILE A 1 84 ? 12.832 5.802 2.481 1.00 94.31 84 ILE A N 1
ATOM 689 C CA . ILE A 1 84 ? 12.208 5.056 3.583 1.00 94.31 84 ILE A CA 1
ATOM 690 C C . ILE A 1 84 ? 12.731 5.543 4.937 1.00 94.31 84 ILE A C 1
ATOM 692 O O . ILE A 1 84 ? 11.947 5.862 5.830 1.00 94.31 84 ILE A O 1
ATOM 696 N N . THR A 1 85 ? 14.055 5.663 5.088 1.00 93.06 85 THR A N 1
ATOM 697 C CA . THR A 1 85 ? 14.670 6.114 6.348 1.00 93.06 85 THR A CA 1
ATOM 698 C C . THR A 1 85 ? 14.188 7.510 6.738 1.00 93.06 85 THR A C 1
ATOM 700 O O . THR A 1 85 ? 13.955 7.777 7.919 1.00 93.06 85 THR A O 1
ATOM 703 N N . ALA A 1 86 ? 14.047 8.400 5.759 1.00 92.81 86 ALA A N 1
ATOM 704 C CA . ALA A 1 86 ? 13.611 9.769 5.952 1.00 92.81 86 ALA A CA 1
ATOM 705 C C . ALA A 1 86 ? 12.128 9.861 6.311 1.00 92.81 86 ALA A C 1
ATOM 707 O O . ALA A 1 86 ? 11.798 10.594 7.238 1.00 92.81 86 ALA A O 1
ATOM 708 N N . ILE A 1 87 ? 11.266 9.068 5.668 1.00 93.88 87 ILE A N 1
ATOM 709 C CA . ILE A 1 87 ? 9.844 8.957 6.025 1.00 93.88 87 ILE A CA 1
ATOM 710 C C . ILE A 1 87 ? 9.694 8.460 7.467 1.00 93.88 87 ILE A C 1
ATOM 712 O O . ILE A 1 87 ? 8.948 9.039 8.252 1.00 93.88 87 ILE A O 1
ATOM 716 N N . GLN A 1 88 ? 10.439 7.418 7.841 1.00 90.62 88 GLN A N 1
ATOM 717 C CA . GLN A 1 88 ? 10.326 6.792 9.159 1.00 90.62 88 GLN A CA 1
ATOM 718 C C . GLN A 1 88 ? 10.912 7.635 10.298 1.00 90.62 88 GLN A C 1
ATOM 720 O O . GLN A 1 88 ? 10.399 7.590 11.414 1.00 90.62 88 GLN A O 1
ATOM 725 N N . ASN A 1 89 ? 11.999 8.369 10.040 1.00 87.69 89 ASN A N 1
ATOM 726 C CA . ASN A 1 89 ? 12.779 9.045 11.084 1.00 87.69 89 ASN A CA 1
ATOM 727 C C . ASN A 1 89 ? 12.819 10.574 10.949 1.00 87.69 89 ASN A C 1
ATOM 729 O O . ASN A 1 89 ? 13.558 11.220 11.694 1.00 87.69 89 ASN A O 1
ATOM 733 N N . CYS A 1 90 ? 12.104 11.152 9.981 1.00 73.00 90 CYS A N 1
ATOM 734 C CA . CYS A 1 90 ? 12.161 12.576 9.632 1.00 73.00 90 CYS A CA 1
ATOM 735 C C . CYS A 1 90 ? 13.598 13.088 9.414 1.00 73.00 90 CYS A C 1
ATOM 737 O O . CYS A 1 90 ? 13.933 14.214 9.787 1.00 73.00 90 CYS A O 1
ATOM 739 N N . ARG A 1 91 ? 14.480 12.249 8.854 1.00 75.94 91 ARG A N 1
ATOM 740 C CA . ARG A 1 91 ? 15.883 12.613 8.611 1.00 75.94 91 ARG A CA 1
ATOM 741 C C . ARG A 1 91 ? 16.067 13.169 7.201 1.00 75.94 91 ARG A C 1
ATOM 743 O O . ARG A 1 91 ? 15.557 12.566 6.263 1.00 75.94 91 ARG A O 1
ATOM 750 N N . PRO A 1 92 ? 16.818 14.268 7.030 1.00 68.88 92 PRO A N 1
ATOM 751 C CA . PRO A 1 92 ? 17.128 14.782 5.706 1.00 68.88 92 PRO A CA 1
ATOM 752 C C . PRO A 1 92 ? 18.022 13.797 4.947 1.00 68.88 92 PRO A C 1
ATOM 754 O O . PRO A 1 92 ? 18.936 13.194 5.515 1.00 68.88 92 PRO A O 1
ATOM 757 N N . ILE A 1 93 ? 17.751 13.660 3.655 1.00 76.81 93 ILE A N 1
ATOM 758 C CA . ILE A 1 93 ? 18.623 13.008 2.680 1.00 76.81 93 ILE A CA 1
ATOM 759 C C . ILE A 1 93 ? 19.147 14.143 1.816 1.00 76.81 93 ILE A C 1
ATOM 761 O O . ILE A 1 93 ? 18.362 14.990 1.408 1.00 76.81 93 ILE A O 1
ATOM 765 N N . GLU A 1 94 ? 20.443 14.169 1.543 1.00 76.06 94 GLU A N 1
ATOM 766 C CA . GLU A 1 94 ? 21.043 15.155 0.647 1.00 76.06 94 GLU A CA 1
ATOM 767 C C . GLU A 1 94 ? 22.132 14.477 -0.196 1.00 76.06 94 GLU A C 1
ATOM 769 O O . GLU A 1 94 ? 22.824 13.589 0.320 1.00 76.06 94 GLU A O 1
ATOM 774 N N . PRO A 1 95 ? 22.334 14.892 -1.460 1.00 82.94 95 PRO A N 1
ATOM 775 C CA . PRO A 1 95 ? 21.569 15.904 -2.202 1.00 82.94 95 PRO A CA 1
ATOM 776 C C . PRO A 1 95 ? 20.293 15.336 -2.855 1.00 82.94 95 PRO A C 1
ATOM 778 O O . PRO A 1 95 ? 20.316 14.217 -3.366 1.00 82.94 95 PRO A O 1
ATOM 781 N N . LEU A 1 96 ? 19.206 16.118 -2.895 1.00 86.12 96 LEU A N 1
ATOM 782 C CA . LEU A 1 96 ? 17.960 15.772 -3.605 1.00 86.12 96 LEU A CA 1
ATOM 783 C C . LEU A 1 96 ? 17.627 16.764 -4.722 1.00 86.12 96 LEU A C 1
ATOM 785 O O . LEU A 1 96 ? 17.868 17.965 -4.608 1.00 86.12 96 LEU A O 1
ATOM 789 N N . SER A 1 97 ? 17.004 16.271 -5.794 1.00 90.25 97 SER A N 1
ATOM 790 C CA . SER A 1 97 ? 16.319 17.146 -6.752 1.00 90.25 97 SER A CA 1
ATOM 791 C C . SER A 1 97 ? 15.106 17.824 -6.102 1.00 90.25 97 SER A C 1
ATOM 793 O O . SER A 1 97 ? 14.541 17.321 -5.128 1.00 90.25 97 SER A O 1
ATOM 795 N N . SER A 1 98 ? 14.638 18.938 -6.678 1.00 90.75 98 SER A N 1
ATOM 796 C CA . SER A 1 98 ? 13.436 19.626 -6.179 1.00 90.75 98 SER A CA 1
ATOM 797 C C . SER A 1 98 ? 12.211 18.700 -6.133 1.00 90.75 98 SER A C 1
ATOM 799 O O . SER A 1 98 ? 11.443 18.741 -5.174 1.00 90.75 98 SER A O 1
ATOM 801 N N . LYS A 1 99 ? 12.061 17.813 -7.127 1.00 92.19 99 LYS A N 1
ATOM 802 C CA . LYS A 1 99 ? 10.951 16.854 -7.206 1.00 92.19 99 LYS A CA 1
ATOM 803 C C . LYS A 1 99 ? 11.043 15.781 -6.112 1.00 92.19 99 LYS A C 1
ATOM 805 O O . LYS A 1 99 ? 10.056 15.530 -5.427 1.00 92.19 99 LYS A O 1
ATOM 810 N N . GLN A 1 100 ? 12.235 15.228 -5.862 1.00 91.88 100 GLN A N 1
ATOM 811 C CA . GLN A 1 100 ? 12.478 14.295 -4.748 1.00 91.88 100 GLN A CA 1
ATOM 812 C C . GLN A 1 100 ? 12.254 14.944 -3.376 1.00 91.88 100 GLN A C 1
ATOM 814 O O . GLN A 1 100 ? 11.691 14.316 -2.481 1.00 91.88 100 GLN A O 1
ATOM 819 N N . GLN A 1 101 ? 12.662 16.204 -3.206 1.00 92.38 101 GLN A N 1
ATOM 820 C CA . GLN A 1 101 ? 12.453 16.943 -1.962 1.00 92.38 101 GLN A CA 1
ATOM 821 C C . GLN A 1 101 ? 10.959 17.144 -1.672 1.00 92.38 101 GLN A C 1
ATOM 823 O O . GLN A 1 101 ? 10.515 16.912 -0.547 1.00 92.38 101 GLN A O 1
ATOM 828 N N . GLN A 1 102 ? 10.175 17.522 -2.686 1.00 93.38 102 GLN A N 1
ATOM 829 C CA . GLN A 1 102 ? 8.723 17.668 -2.557 1.00 93.38 102 GLN A CA 1
ATOM 830 C C . GLN A 1 102 ? 8.046 16.324 -2.250 1.00 93.38 102 GLN A C 1
ATOM 832 O O . GLN A 1 102 ? 7.231 16.246 -1.332 1.00 93.38 102 GLN A O 1
ATOM 837 N N . ALA A 1 103 ? 8.428 15.249 -2.946 1.00 93.88 103 ALA A N 1
ATOM 838 C CA . ALA A 1 103 ? 7.908 13.906 -2.686 1.00 93.88 103 ALA A CA 1
ATOM 839 C C . ALA A 1 103 ? 8.196 13.431 -1.257 1.00 93.88 103 ALA A C 1
ATOM 841 O O . ALA A 1 103 ? 7.318 12.881 -0.590 1.00 93.88 103 ALA A O 1
ATOM 842 N N . LEU A 1 104 ? 9.404 13.694 -0.751 1.00 94.12 104 LEU A N 1
ATOM 843 C CA . LEU A 1 104 ? 9.770 13.393 0.630 1.00 94.12 104 LEU A CA 1
ATOM 844 C C . LEU A 1 104 ? 8.947 14.195 1.627 1.00 94.12 104 LEU A C 1
ATOM 846 O O . LEU A 1 104 ? 8.421 13.620 2.578 1.00 94.12 104 LEU A O 1
ATOM 850 N N . GLN A 1 105 ? 8.774 15.493 1.397 1.00 94.19 105 GLN A N 1
ATOM 851 C CA . GLN A 1 105 ? 7.943 16.322 2.259 1.00 94.19 105 GLN A CA 1
ATOM 852 C C . GLN A 1 105 ? 6.499 15.800 2.325 1.00 94.19 105 GLN A C 1
ATOM 854 O O . GLN A 1 105 ? 5.965 15.626 3.422 1.00 94.19 105 GLN A O 1
ATOM 859 N N . LEU A 1 106 ? 5.890 15.507 1.174 1.00 96.12 106 LEU A N 1
ATOM 860 C CA . LEU A 1 106 ? 4.524 14.986 1.088 1.00 96.12 106 LEU A CA 1
ATOM 861 C C . LEU A 1 106 ? 4.387 13.600 1.739 1.00 96.12 106 LEU A C 1
ATOM 863 O O . LEU A 1 106 ? 3.391 13.342 2.418 1.00 96.12 106 LEU A O 1
ATOM 867 N N . SER A 1 107 ? 5.390 12.731 1.586 1.00 96.31 107 SER A N 1
ATOM 868 C CA . SER A 1 107 ? 5.406 11.396 2.200 1.00 96.31 107 SER A CA 1
ATOM 869 C C . SER A 1 107 ? 5.531 11.474 3.724 1.00 96.31 107 SER A C 1
ATOM 871 O O . SER A 1 107 ? 4.784 10.811 4.441 1.00 96.31 107 SER A O 1
ATOM 873 N N . CYS A 1 108 ? 6.418 12.333 4.238 1.00 95.56 108 CYS A N 1
ATOM 874 C CA . CYS A 1 108 ? 6.564 12.579 5.675 1.00 95.56 108 CYS A CA 1
ATOM 875 C C . CYS A 1 108 ? 5.285 13.159 6.294 1.00 95.56 108 CYS A C 1
ATOM 877 O O . CYS A 1 108 ? 4.908 12.772 7.399 1.00 95.56 108 CYS A O 1
ATOM 879 N N . GLN A 1 109 ? 4.600 14.067 5.589 1.00 95.25 109 GLN A N 1
ATOM 880 C CA . GLN A 1 109 ? 3.317 14.617 6.036 1.00 95.25 109 GLN A CA 1
ATOM 881 C C . GLN A 1 109 ? 2.255 13.522 6.171 1.00 95.25 109 GLN A C 1
ATOM 883 O O . GLN A 1 109 ? 1.644 13.404 7.233 1.00 95.25 109 GLN A O 1
ATOM 888 N N . LEU A 1 110 ? 2.079 12.685 5.141 1.00 97.00 110 LEU A N 1
ATOM 889 C CA . LEU A 1 110 ? 1.135 11.568 5.192 1.00 97.00 110 LEU A CA 1
ATOM 890 C C . LEU A 1 110 ? 1.477 10.576 6.295 1.00 97.00 110 LEU A C 1
ATOM 892 O O . LEU A 1 110 ? 0.600 10.215 7.075 1.00 97.00 110 LEU A O 1
ATOM 896 N N . TYR A 1 111 ? 2.739 10.159 6.392 1.00 97.00 111 TYR A N 1
ATOM 897 C CA . TYR A 1 111 ? 3.170 9.215 7.417 1.00 97.00 111 TYR A CA 1
ATOM 898 C C . TYR A 1 111 ? 2.926 9.768 8.828 1.00 97.00 111 TYR A C 1
ATOM 900 O O . TYR A 1 111 ? 2.339 9.085 9.669 1.00 97.00 111 TYR A O 1
ATOM 908 N N . GLY A 1 112 ? 3.254 11.043 9.059 1.00 95.06 112 GLY A N 1
ATOM 909 C CA . GLY A 1 112 ? 2.953 11.731 10.312 1.00 95.06 112 GLY A CA 1
ATOM 910 C C . GLY A 1 112 ? 1.452 11.790 10.615 1.00 95.06 112 GLY A C 1
ATOM 911 O O . GLY A 1 112 ? 1.044 11.500 11.741 1.00 95.06 112 GLY A O 1
ATOM 912 N N . TRP A 1 113 ? 0.607 12.105 9.628 1.00 95.94 113 TRP A N 1
ATOM 913 C CA . TRP A 1 113 ? -0.848 12.108 9.813 1.00 95.94 113 TRP A CA 1
ATOM 914 C C . TRP A 1 113 ? -1.420 10.713 10.079 1.00 95.94 113 TRP A C 1
ATOM 916 O O . TRP A 1 113 ? -2.309 10.580 10.920 1.00 95.94 113 TRP A O 1
ATOM 926 N N . ILE A 1 114 ? -0.902 9.670 9.423 1.00 96.25 114 ILE A N 1
ATOM 927 C CA . ILE A 1 114 ? -1.283 8.273 9.674 1.00 96.25 114 ILE A CA 1
ATOM 928 C C . ILE A 1 114 ? -0.981 7.914 11.130 1.00 96.25 114 ILE A C 1
ATOM 930 O O . ILE A 1 114 ? -1.886 7.495 11.855 1.00 96.25 114 ILE A O 1
ATOM 934 N N . GLN A 1 115 ? 0.250 8.156 11.591 1.00 95.12 115 GLN A N 1
ATOM 935 C CA . GLN A 1 115 ? 0.659 7.875 12.969 1.00 95.12 115 GLN A CA 1
ATOM 936 C C . GLN A 1 115 ? -0.206 8.633 13.986 1.00 95.12 115 GLN A C 1
ATOM 938 O O . GLN A 1 115 ? -0.730 8.038 14.930 1.00 95.12 115 GLN A O 1
ATOM 943 N N . GLN A 1 116 ? -0.413 9.936 13.773 1.00 94.12 116 GLN A N 1
ATOM 944 C CA . GLN A 1 116 ? -1.241 10.771 14.649 1.00 94.12 116 GLN A CA 1
ATOM 945 C C . GLN A 1 116 ? -2.712 10.352 14.653 1.00 94.12 116 GLN A C 1
ATOM 947 O O . GLN A 1 116 ? -3.380 10.468 15.683 1.00 94.12 116 GLN A O 1
ATOM 952 N N . SER A 1 117 ? -3.235 9.896 13.513 1.00 94.56 117 SER A N 1
ATOM 953 C CA . SER A 1 117 ? -4.619 9.448 13.409 1.00 94.56 117 SER A CA 1
ATOM 954 C C . SER A 1 117 ? -4.830 8.127 14.140 1.00 94.56 117 SER A C 1
ATOM 956 O O . SER A 1 117 ? -5.774 8.018 14.925 1.00 94.56 117 SER A O 1
ATOM 958 N N . ILE A 1 118 ? -3.925 7.162 13.943 1.00 94.56 118 ILE A N 1
ATOM 959 C CA . ILE A 1 118 ? -3.977 5.857 14.608 1.00 94.56 118 ILE A CA 1
ATOM 960 C C . ILE A 1 118 ? -3.842 6.023 16.120 1.00 94.56 118 ILE A C 1
ATOM 962 O O . ILE A 1 118 ? -4.621 5.424 16.850 1.00 94.56 118 ILE A O 1
ATOM 966 N N . ALA A 1 119 ? -2.947 6.896 16.599 1.00 93.44 119 ALA A N 1
ATOM 967 C CA . ALA A 1 119 ? -2.754 7.196 18.025 1.00 93.44 119 ALA A CA 1
ATOM 968 C C . ALA A 1 119 ? -4.031 7.629 18.775 1.00 93.44 119 ALA A C 1
ATOM 970 O O . ALA A 1 119 ? -4.060 7.608 20.001 1.00 93.44 119 ALA A O 1
ATOM 971 N N . GLN A 1 120 ? -5.080 8.034 18.055 1.00 92.81 120 GLN A N 1
ATOM 972 C CA . GLN A 1 120 ? -6.351 8.479 18.629 1.00 92.81 120 GLN A CA 1
ATOM 973 C C . GLN A 1 120 ? -7.441 7.397 18.588 1.00 92.81 120 GLN A C 1
AT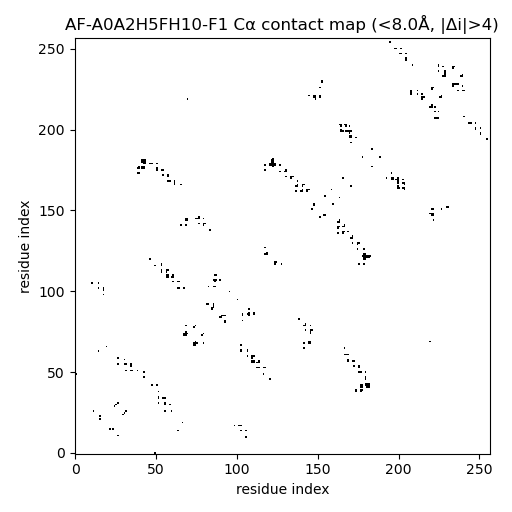OM 975 O O . GLN A 1 120 ? -8.564 7.672 19.001 1.00 92.81 120 GLN A O 1
ATOM 980 N N . MET A 1 121 ? -7.154 6.201 18.065 1.00 93.88 121 MET A N 1
ATOM 981 C CA . MET A 1 121 ? -8.131 5.122 17.890 1.00 93.88 121 MET A CA 1
ATOM 982 C C . MET A 1 121 ? -8.277 4.251 19.142 1.00 93.88 121 MET A C 1
ATOM 984 O O . MET A 1 121 ? -7.328 4.062 19.902 1.00 93.88 121 MET A O 1
ATOM 988 N N . THR A 1 122 ? -9.466 3.677 19.324 1.00 91.44 122 THR A N 1
ATOM 989 C CA . THR A 1 122 ? -9.878 2.941 20.529 1.00 91.44 122 THR A CA 1
ATOM 990 C C . THR A 1 122 ? -8.903 1.846 20.958 1.00 91.44 122 THR A C 1
ATOM 992 O O . THR A 1 122 ? -8.502 1.793 22.119 1.00 91.44 122 THR A O 1
ATOM 995 N N . LEU A 1 123 ? -8.502 0.971 20.032 1.00 92.81 123 LEU A N 1
ATOM 996 C CA . LEU A 1 123 ? -7.655 -0.191 20.325 1.00 92.81 123 LEU A CA 1
ATOM 997 C C . LEU A 1 123 ? -6.184 0.027 19.957 1.00 92.81 123 LEU A C 1
ATOM 999 O O . LEU A 1 123 ? -5.398 -0.926 19.944 1.00 92.81 123 LEU A O 1
ATOM 1003 N N . GLN A 1 124 ? -5.787 1.276 19.699 1.00 90.88 124 GLN A N 1
ATOM 1004 C CA . GLN A 1 124 ? -4.431 1.598 19.271 1.00 90.88 124 GLN A CA 1
ATOM 1005 C C . GLN A 1 124 ? -3.341 1.045 20.196 1.00 90.88 124 GLN A C 1
ATOM 1007 O O . GLN A 1 124 ? -2.424 0.425 19.658 1.00 90.88 124 GLN A O 1
ATOM 1012 N N . PRO A 1 125 ? -3.399 1.170 21.538 1.00 89.00 125 PRO A N 1
ATOM 1013 C CA . PRO A 1 125 ? -2.287 0.727 22.381 1.00 89.00 125 PRO A CA 1
ATOM 1014 C C . PRO A 1 125 ? -1.952 -0.759 22.210 1.00 89.00 125 PRO A C 1
ATOM 1016 O O . PRO A 1 125 ? -0.802 -1.162 22.359 1.00 89.00 125 PRO A O 1
ATOM 1019 N N . ARG A 1 126 ? -2.956 -1.577 21.871 1.00 92.56 126 ARG A N 1
ATOM 1020 C CA . ARG A 1 126 ? -2.800 -3.019 21.674 1.00 92.56 126 ARG A CA 1
ATOM 1021 C C . ARG A 1 126 ? -2.395 -3.382 20.246 1.00 92.56 126 ARG A C 1
ATOM 1023 O O . ARG A 1 126 ? -1.673 -4.357 20.059 1.00 92.56 126 ARG A O 1
ATOM 1030 N N . LEU A 1 127 ? -2.873 -2.635 19.250 1.00 94.62 127 LEU A N 1
ATOM 1031 C CA . LEU A 1 127 ? -2.659 -2.949 17.833 1.00 94.62 127 LEU A CA 1
ATOM 1032 C C . LEU A 1 127 ? -1.482 -2.209 17.197 1.00 94.62 127 LEU A C 1
ATOM 1034 O O . LEU A 1 127 ? -1.026 -2.631 16.138 1.00 94.62 127 LEU A O 1
ATOM 1038 N N . MET A 1 128 ? -0.955 -1.160 17.832 1.00 94.25 128 MET A N 1
ATOM 1039 C CA . MET A 1 128 ? 0.137 -0.363 17.270 1.00 94.25 128 MET A CA 1
ATOM 1040 C C . MET A 1 128 ? 1.362 -1.200 16.875 1.00 94.25 128 MET A C 1
ATOM 1042 O O . MET A 1 128 ? 1.803 -1.040 15.742 1.00 94.25 128 MET A O 1
ATOM 1046 N N . PRO A 1 129 ? 1.858 -2.156 17.690 1.00 94.56 129 PRO A N 1
ATOM 1047 C CA . PRO A 1 129 ? 3.003 -2.973 17.281 1.00 94.56 129 PRO A CA 1
ATOM 1048 C C . PRO A 1 129 ? 2.740 -3.803 16.014 1.00 94.56 129 PRO A C 1
ATOM 1050 O O . PRO A 1 129 ? 3.649 -4.023 15.218 1.00 94.56 129 PRO A O 1
ATOM 1053 N N . LEU A 1 130 ? 1.496 -4.257 15.807 1.00 95.12 130 LEU A N 1
ATOM 1054 C CA . LEU A 1 130 ? 1.114 -4.990 14.597 1.00 95.12 130 LEU A CA 1
ATOM 1055 C C . LEU A 1 130 ? 1.015 -4.058 13.389 1.00 95.12 130 LEU A C 1
ATOM 1057 O O . LEU A 1 130 ? 1.513 -4.399 12.323 1.00 95.12 130 LEU A O 1
ATOM 1061 N N . ILE A 1 131 ? 0.426 -2.872 13.557 1.00 96.44 131 ILE A N 1
ATOM 1062 C CA . ILE A 1 131 ? 0.337 -1.885 12.476 1.00 96.44 131 ILE A CA 1
ATOM 1063 C C . ILE A 1 131 ? 1.733 -1.406 12.066 1.00 96.44 131 ILE A C 1
ATOM 1065 O O . ILE A 1 131 ? 2.027 -1.323 10.878 1.00 96.44 131 ILE A O 1
ATOM 1069 N N . GLU A 1 132 ? 2.618 -1.139 13.028 1.00 95.94 132 GLU A N 1
ATOM 1070 C CA . GLU A 1 132 ? 4.016 -0.795 12.762 1.00 95.94 132 GLU A CA 1
ATOM 1071 C C . GLU A 1 132 ? 4.729 -1.920 12.012 1.00 95.94 132 GLU A C 1
ATOM 1073 O O . GLU A 1 132 ? 5.414 -1.653 11.027 1.00 95.94 132 GLU A O 1
ATOM 1078 N N . PHE A 1 133 ? 4.524 -3.176 12.421 1.00 97.31 133 PHE A N 1
ATOM 1079 C CA . PHE A 1 133 ? 5.044 -4.334 11.697 1.00 97.31 133 PHE A CA 1
ATOM 1080 C C . PHE A 1 133 ? 4.542 -4.379 10.246 1.00 97.31 133 PHE A C 1
ATOM 1082 O O . PHE A 1 133 ? 5.343 -4.572 9.333 1.00 97.31 133 PHE A O 1
ATOM 1089 N N . ASP A 1 134 ? 3.248 -4.156 10.013 1.00 98.00 134 ASP A N 1
ATOM 1090 C CA . ASP A 1 134 ? 2.663 -4.183 8.669 1.00 98.00 134 ASP A CA 1
ATOM 1091 C C . ASP A 1 134 ? 3.146 -3.002 7.803 1.00 98.00 134 ASP A C 1
ATOM 1093 O O . ASP A 1 134 ? 3.407 -3.177 6.611 1.00 98.00 134 ASP A O 1
ATOM 1097 N N . MET A 1 135 ? 3.383 -1.828 8.401 1.00 97.50 135 MET A N 1
ATOM 1098 C CA . MET A 1 135 ? 4.065 -0.711 7.733 1.00 97.50 135 MET A CA 1
ATOM 1099 C C . MET A 1 135 ? 5.505 -1.076 7.349 1.00 97.50 135 MET A C 1
ATOM 1101 O O . MET A 1 135 ? 5.953 -0.728 6.258 1.00 97.50 135 MET A O 1
ATOM 1105 N N . GLN A 1 136 ? 6.238 -1.812 8.194 1.00 97.50 136 GLN A N 1
ATOM 1106 C CA . GLN A 1 136 ? 7.570 -2.306 7.825 1.00 97.50 136 GLN A CA 1
ATOM 1107 C C . GLN A 1 136 ? 7.516 -3.302 6.664 1.00 97.50 136 GLN A C 1
ATOM 1109 O O . GLN A 1 136 ? 8.405 -3.271 5.816 1.00 97.50 136 GLN A O 1
ATOM 1114 N N . GLN A 1 137 ? 6.480 -4.145 6.574 1.00 97.94 137 GLN A N 1
ATOM 1115 C CA . GLN A 1 137 ? 6.308 -5.025 5.412 1.00 97.94 137 GLN A CA 1
ATOM 1116 C C . GLN A 1 137 ? 6.095 -4.223 4.121 1.00 97.94 137 GLN A C 1
ATOM 1118 O O . GLN A 1 137 ? 6.661 -4.571 3.085 1.00 97.94 137 GLN A O 1
ATOM 1123 N N . TYR A 1 138 ? 5.347 -3.117 4.186 1.00 97.69 138 TYR A N 1
ATOM 1124 C CA . TYR A 1 138 ? 5.200 -2.199 3.057 1.00 97.69 138 TYR A CA 1
ATOM 1125 C C . TYR A 1 138 ? 6.540 -1.569 2.634 1.00 97.69 138 TYR A C 1
ATOM 1127 O O . TYR A 1 138 ? 6.917 -1.622 1.466 1.00 97.69 138 TYR A O 1
ATOM 1135 N N . PHE A 1 139 ? 7.319 -1.033 3.574 1.00 96.81 139 PHE A N 1
ATOM 1136 C CA . PHE A 1 139 ? 8.630 -0.464 3.241 1.00 96.81 139 PHE A CA 1
ATOM 1137 C C . PHE A 1 139 ? 9.624 -1.519 2.731 1.00 96.81 139 PHE A C 1
ATOM 1139 O O . PHE A 1 139 ? 10.439 -1.246 1.848 1.00 96.81 139 PHE A O 1
ATOM 1146 N N . LEU A 1 140 ? 9.544 -2.748 3.244 1.00 96.06 140 LEU A N 1
ATOM 1147 C CA . LEU A 1 140 ? 10.329 -3.866 2.733 1.00 96.06 140 LEU A CA 1
ATOM 1148 C C . LEU A 1 140 ? 9.941 -4.221 1.293 1.00 96.06 140 LEU A C 1
ATOM 1150 O O . LEU A 1 140 ? 10.821 -4.550 0.501 1.00 96.06 140 LEU A O 1
ATOM 1154 N N . ASN A 1 141 ? 8.662 -4.108 0.930 1.00 95.50 141 ASN A N 1
ATOM 1155 C CA . ASN A 1 141 ? 8.234 -4.239 -0.459 1.00 95.50 141 ASN A CA 1
ATOM 1156 C C . ASN A 1 141 ? 8.903 -3.192 -1.352 1.00 95.50 141 ASN A C 1
ATOM 1158 O O . ASN A 1 141 ? 9.475 -3.578 -2.360 1.00 95.50 141 ASN A O 1
ATOM 1162 N N . MET A 1 142 ? 8.933 -1.912 -0.971 1.00 94.62 142 MET A N 1
ATOM 1163 C CA . MET A 1 142 ? 9.604 -0.880 -1.779 1.00 94.62 142 MET A CA 1
ATOM 1164 C C . MET A 1 142 ? 11.074 -1.242 -2.067 1.00 94.62 142 MET A C 1
ATOM 1166 O O . MET A 1 142 ? 11.564 -1.100 -3.191 1.00 94.62 142 MET A O 1
ATOM 1170 N N . HIS A 1 143 ? 11.782 -1.774 -1.063 1.00 93.31 143 HIS A N 1
ATOM 1171 C CA . HIS A 1 143 ? 13.123 -2.331 -1.252 1.00 93.31 143 HIS A CA 1
ATOM 1172 C C . HIS A 1 143 ? 13.147 -3.502 -2.225 1.00 93.31 143 HIS A C 1
ATOM 1174 O O . HIS A 1 143 ? 13.990 -3.540 -3.123 1.00 93.31 143 HIS A O 1
ATOM 1180 N N . PHE A 1 144 ? 12.242 -4.453 -2.027 1.00 93.19 144 PHE A N 1
ATOM 1181 C CA . PHE A 1 144 ? 12.130 -5.641 -2.852 1.00 93.19 144 PHE A CA 1
ATOM 1182 C C . PHE A 1 144 ? 11.829 -5.294 -4.316 1.00 93.19 144 PHE A C 1
ATOM 1184 O O . PHE A 1 144 ? 12.541 -5.774 -5.189 1.00 93.19 144 PHE A O 1
ATOM 1191 N N . SER A 1 145 ? 10.873 -4.408 -4.596 1.00 91.12 145 SER A N 1
ATOM 1192 C CA . SER A 1 145 ? 10.502 -3.963 -5.949 1.00 91.12 145 SER A CA 1
ATOM 1193 C C . SER A 1 145 ? 11.659 -3.259 -6.664 1.00 91.12 145 SER A C 1
ATOM 1195 O O . SER A 1 145 ? 11.906 -3.496 -7.850 1.00 91.12 145 SER A O 1
ATOM 1197 N N . THR A 1 146 ? 12.452 -2.475 -5.926 1.00 91.50 146 THR A N 1
ATOM 1198 C CA . THR A 1 146 ? 13.674 -1.858 -6.468 1.00 91.50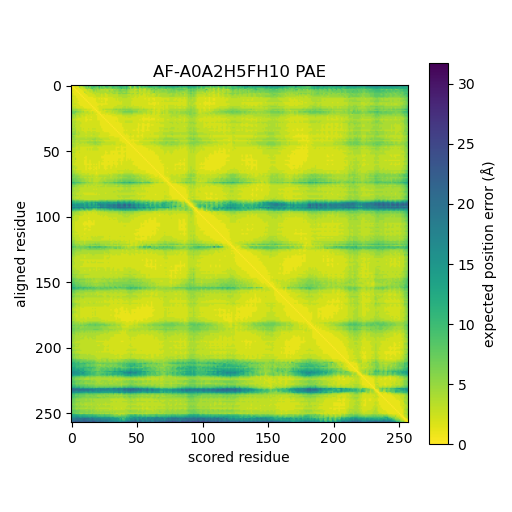 146 THR A CA 1
ATOM 1199 C C . THR A 1 146 ? 14.726 -2.914 -6.814 1.00 91.50 146 THR A C 1
ATOM 1201 O O . THR A 1 146 ? 15.342 -2.851 -7.875 1.00 91.50 146 THR A O 1
ATOM 1204 N N . PHE A 1 147 ? 14.930 -3.901 -5.933 1.00 91.38 147 PHE A N 1
ATOM 1205 C CA . PHE A 1 147 ? 15.871 -4.998 -6.174 1.00 91.38 147 PHE A CA 1
ATOM 1206 C C . PHE A 1 147 ? 15.440 -5.860 -7.368 1.00 91.38 147 PHE A C 1
ATOM 1208 O O . PHE A 1 147 ? 16.252 -6.121 -8.254 1.00 91.38 147 PHE A O 1
ATOM 1215 N N . LEU A 1 148 ? 14.157 -6.220 -7.426 1.00 89.88 148 LEU A N 1
ATOM 1216 C CA . LEU A 1 148 ? 13.520 -6.949 -8.520 1.00 89.88 148 LEU A CA 1
ATOM 1217 C C . LEU A 1 148 ? 13.723 -6.242 -9.864 1.00 89.88 148 LEU A C 1
ATOM 1219 O O . LEU A 1 148 ? 14.078 -6.891 -10.840 1.00 89.88 148 LEU A O 1
ATOM 1223 N N . SER A 1 149 ? 13.567 -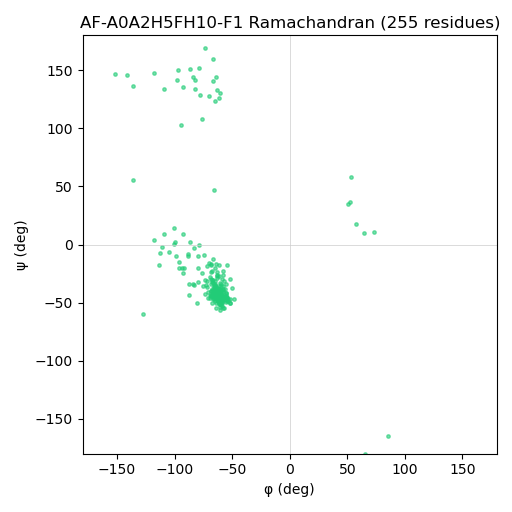4.919 -9.907 1.00 86.75 149 SER A N 1
ATOM 1224 C CA . SER A 1 149 ? 13.791 -4.139 -11.130 1.00 86.75 149 SER A CA 1
ATOM 1225 C C . SER A 1 149 ? 15.259 -4.124 -11.572 1.00 86.75 149 SER A C 1
ATOM 1227 O O . SER A 1 149 ? 15.534 -4.081 -12.769 1.00 86.75 149 SER A O 1
ATOM 1229 N N . SER A 1 150 ? 16.210 -4.155 -10.631 1.00 88.69 150 SER A N 1
ATOM 1230 C CA . SER A 1 150 ? 17.647 -4.155 -10.947 1.00 88.69 150 SER A CA 1
ATOM 1231 C C . SER A 1 150 ? 18.216 -5.534 -11.289 1.00 88.69 150 SER A C 1
ATOM 1233 O O . SER A 1 150 ? 19.107 -5.629 -12.124 1.00 88.69 150 SER A O 1
ATOM 1235 N N . GLU A 1 151 ? 17.721 -6.591 -10.644 1.00 90.44 151 GLU A N 1
ATOM 1236 C CA . GLU A 1 151 ? 18.286 -7.945 -10.700 1.00 90.44 151 GLU A CA 1
ATOM 1237 C C . GLU A 1 151 ? 17.179 -9.007 -10.876 1.00 90.44 151 GLU A C 1
ATOM 1239 O O . GLU A 1 151 ? 17.070 -9.940 -10.071 1.00 90.44 151 GLU A O 1
ATOM 1244 N N . PRO A 1 152 ? 16.328 -8.909 -11.916 1.00 88.62 152 PRO A N 1
ATOM 1245 C CA . PRO A 1 152 ? 15.114 -9.724 -12.019 1.00 88.62 152 PRO A CA 1
ATOM 1246 C C . PRO A 1 152 ? 15.399 -11.231 -12.115 1.00 88.62 152 PRO A C 1
ATOM 1248 O O . PRO A 1 152 ? 14.602 -12.045 -11.661 1.00 88.62 152 PRO A O 1
ATOM 1251 N N . LEU A 1 153 ? 16.571 -11.627 -12.627 1.00 88.81 153 LEU A N 1
ATOM 1252 C CA . LEU A 1 153 ? 16.980 -13.034 -12.733 1.00 88.81 153 LEU A CA 1
ATOM 1253 C C . LEU A 1 153 ? 17.330 -13.688 -11.388 1.00 88.81 153 LEU A C 1
ATOM 1255 O O . LEU A 1 153 ? 17.365 -14.916 -11.308 1.00 88.81 153 LEU A O 1
ATOM 1259 N N . LEU A 1 154 ? 17.604 -12.899 -10.344 1.00 88.44 154 LEU A N 1
ATOM 1260 C CA . LEU A 1 154 ? 17.991 -13.410 -9.025 1.00 88.44 154 LEU A CA 1
ATOM 1261 C C . LEU A 1 154 ? 16.793 -13.688 -8.111 1.00 88.44 154 LEU A C 1
ATOM 1263 O O . LEU A 1 154 ? 16.965 -14.259 -7.035 1.00 88.44 154 LEU A O 1
ATOM 1267 N N . ILE A 1 155 ? 15.590 -13.295 -8.524 1.00 87.31 155 ILE A N 1
ATOM 1268 C CA . ILE A 1 155 ? 14.390 -13.380 -7.697 1.00 87.31 155 ILE A CA 1
ATOM 1269 C C . ILE A 1 155 ? 13.815 -14.786 -7.752 1.00 87.31 155 ILE A C 1
ATOM 1271 O O . ILE A 1 155 ? 13.654 -15.373 -8.820 1.00 87.31 155 ILE A O 1
ATOM 1275 N N . CYS A 1 156 ? 13.454 -15.342 -6.597 1.00 85.19 156 CYS A N 1
ATOM 1276 C CA . CYS A 1 156 ? 12.680 -16.573 -6.580 1.00 85.19 156 CYS A CA 1
ATOM 1277 C C . CYS A 1 156 ? 11.183 -16.288 -6.410 1.00 85.19 156 CYS A C 1
ATOM 1279 O O . CYS A 1 156 ? 10.758 -15.360 -5.718 1.00 85.19 156 CYS A O 1
ATOM 1281 N N . LYS A 1 157 ? 10.358 -17.173 -6.981 1.00 86.19 157 LYS A N 1
ATOM 1282 C CA . LYS A 1 157 ? 8.890 -17.113 -6.886 1.00 86.19 157 LYS A CA 1
ATOM 1283 C C . LYS A 1 157 ? 8.388 -16.948 -5.447 1.00 86.19 157 LYS A C 1
ATOM 1285 O O . LYS A 1 157 ? 7.408 -16.251 -5.216 1.00 86.19 157 LYS A O 1
ATOM 1290 N N . ARG A 1 158 ? 9.042 -17.592 -4.476 1.00 89.38 158 ARG A N 1
ATOM 1291 C CA . ARG A 1 158 ? 8.628 -17.539 -3.067 1.00 89.38 158 ARG A CA 1
ATOM 1292 C C . ARG A 1 158 ? 8.767 -16.135 -2.478 1.00 89.38 158 ARG A C 1
ATOM 1294 O O . ARG A 1 158 ? 7.863 -15.699 -1.779 1.00 89.38 158 ARG A O 1
ATOM 1301 N N . GLU A 1 159 ? 9.874 -15.449 -2.750 1.00 92.00 159 GLU A N 1
ATOM 1302 C CA . GLU A 1 159 ? 10.099 -14.080 -2.266 1.00 92.00 159 GLU A CA 1
ATOM 1303 C C . GLU A 1 159 ? 9.120 -13.111 -2.920 1.00 92.00 159 GLU A C 1
ATOM 1305 O O . GLU A 1 159 ? 8.534 -12.285 -2.227 1.00 92.00 159 GLU A O 1
ATOM 1310 N N . TYR A 1 160 ? 8.875 -13.276 -4.224 1.00 91.88 160 TYR A N 1
ATOM 1311 C CA . TYR A 1 160 ? 7.898 -12.466 -4.944 1.00 91.88 160 TYR A CA 1
ATOM 1312 C C . TYR A 1 160 ? 6.499 -12.582 -4.337 1.00 91.88 160 TYR A C 1
ATOM 1314 O O . TYR A 1 160 ? 5.914 -11.580 -3.939 1.00 91.88 160 TYR A O 1
ATOM 1322 N N . LEU A 1 161 ? 5.986 -13.810 -4.199 1.00 91.69 161 LEU A N 1
ATOM 1323 C CA . LEU A 1 161 ? 4.647 -14.049 -3.652 1.00 91.69 161 LEU A CA 1
ATOM 1324 C C . LEU A 1 161 ? 4.494 -13.547 -2.213 1.00 91.69 161 LEU A C 1
ATOM 1326 O O . LEU A 1 161 ? 3.384 -13.219 -1.801 1.00 91.69 161 LEU A O 1
ATOM 1330 N N . TRP A 1 162 ? 5.591 -13.491 -1.457 1.00 92.81 162 TRP A N 1
ATOM 1331 C CA . TRP A 1 162 ? 5.586 -12.980 -0.094 1.00 92.81 162 TRP A CA 1
ATOM 1332 C C . TRP A 1 162 ? 5.615 -11.449 -0.049 1.00 92.81 162 TRP A C 1
ATOM 1334 O O . TRP A 1 162 ? 4.789 -10.840 0.623 1.00 92.81 162 TRP A O 1
ATOM 1344 N N . HIS A 1 163 ? 6.544 -10.814 -0.765 1.00 94.94 163 HIS A N 1
ATOM 1345 C CA . HIS A 1 163 ? 6.787 -9.377 -0.642 1.00 94.94 163 HIS A CA 1
ATOM 1346 C C . HIS A 1 163 ? 5.905 -8.531 -1.558 1.00 94.94 163 HIS A C 1
ATOM 1348 O O . HIS A 1 163 ? 5.371 -7.519 -1.101 1.00 94.94 163 HIS A O 1
ATOM 1354 N N . ALA A 1 164 ? 5.724 -8.926 -2.821 1.00 94.12 164 ALA A N 1
ATOM 1355 C CA . ALA A 1 164 ? 5.083 -8.097 -3.844 1.00 94.12 164 ALA A CA 1
ATOM 1356 C C . ALA A 1 164 ? 3.650 -7.651 -3.485 1.00 94.12 164 ALA A C 1
ATOM 1358 O O . ALA A 1 164 ? 3.353 -6.475 -3.680 1.00 94.12 164 ALA A O 1
ATOM 1359 N N . PRO A 1 165 ? 2.785 -8.480 -2.862 1.00 96.69 165 PRO A N 1
ATOM 1360 C CA . PRO A 1 165 ? 1.426 -8.051 -2.526 1.00 96.69 165 PRO A CA 1
ATOM 1361 C C . PRO A 1 165 ? 1.341 -6.916 -1.498 1.00 96.69 165 PRO A C 1
ATOM 1363 O O . PRO A 1 165 ? 0.314 -6.244 -1.415 1.00 96.69 165 PRO A O 1
ATOM 1366 N N . HIS A 1 166 ? 2.387 -6.686 -0.697 1.00 97.06 166 HIS A N 1
ATOM 1367 C CA . HIS A 1 166 ? 2.371 -5.631 0.322 1.00 97.06 166 HIS A CA 1
ATOM 1368 C C . HIS A 1 166 ? 2.264 -4.216 -0.259 1.00 97.06 166 HIS A C 1
ATOM 1370 O O . HIS A 1 166 ? 1.843 -3.319 0.471 1.00 97.06 166 HIS A O 1
ATOM 1376 N N . ASN A 1 167 ? 2.535 -4.021 -1.556 1.00 94.19 167 ASN A N 1
ATOM 1377 C CA . ASN A 1 167 ? 2.288 -2.750 -2.240 1.00 94.19 167 ASN A CA 1
ATOM 1378 C C . ASN A 1 167 ? 0.803 -2.354 -2.243 1.00 94.19 167 ASN A C 1
ATOM 1380 O O . ASN A 1 167 ? 0.491 -1.186 -2.417 1.00 94.19 167 ASN A O 1
ATOM 1384 N N . MET A 1 168 ? -0.121 -3.286 -1.991 1.00 95.69 168 MET A N 1
ATOM 1385 C CA . MET A 1 168 ? -1.547 -2.970 -1.961 1.00 95.69 168 MET A CA 1
ATOM 1386 C C . MET A 1 168 ? -2.021 -2.311 -0.661 1.00 95.69 168 MET A C 1
ATOM 1388 O O . MET A 1 168 ? -3.111 -1.742 -0.631 1.00 95.69 168 MET A O 1
ATOM 1392 N N . GLY A 1 169 ? -1.273 -2.437 0.442 1.00 97.12 169 GLY A N 1
ATOM 1393 C CA . GLY A 1 169 ? -1.637 -1.842 1.736 1.00 97.12 169 GLY A CA 1
ATOM 1394 C C . GLY A 1 169 ? -2.914 -2.375 2.396 1.00 97.12 169 GLY A C 1
ATOM 1395 O O . GLY A 1 169 ? -3.372 -1.802 3.385 1.00 97.12 169 GLY A O 1
ATOM 1396 N N . ILE A 1 170 ? -3.506 -3.457 1.879 1.00 97.94 170 ILE A N 1
ATOM 1397 C CA . ILE A 1 170 ? -4.794 -3.988 2.356 1.00 97.94 170 ILE A CA 1
ATOM 1398 C C . ILE A 1 170 ? -4.697 -4.471 3.807 1.00 97.94 170 ILE A C 1
ATOM 1400 O O . ILE A 1 170 ? -5.610 -4.212 4.589 1.00 97.94 170 ILE A O 1
ATOM 1404 N N . VAL A 1 171 ? -3.582 -5.100 4.198 1.00 98.06 171 VAL A N 1
ATOM 1405 C CA . VAL A 1 171 ? -3.370 -5.519 5.594 1.00 98.06 171 VAL A CA 1
ATOM 1406 C C . VAL A 1 171 ? -3.366 -4.311 6.532 1.00 98.06 171 VAL A C 1
ATOM 1408 O O . VAL A 1 171 ? -4.085 -4.313 7.527 1.00 98.06 171 VAL A O 1
ATOM 1411 N N . ILE A 1 172 ? -2.638 -3.244 6.185 1.00 98.31 172 ILE A N 1
ATOM 1412 C CA . ILE A 1 172 ? -2.598 -2.006 6.978 1.00 98.31 172 ILE A CA 1
ATOM 1413 C C . ILE A 1 172 ? -4.005 -1.401 7.084 1.00 98.31 172 ILE A C 1
ATOM 1415 O O . ILE A 1 172 ? -4.446 -1.050 8.177 1.00 98.31 172 ILE A O 1
ATOM 1419 N N . ALA A 1 173 ? -4.736 -1.328 5.969 1.00 98.12 173 ALA A N 1
ATOM 1420 C CA . ALA A 1 173 ? -6.093 -0.792 5.934 1.00 98.12 173 ALA A CA 1
ATOM 1421 C C . ALA A 1 173 ? -7.073 -1.604 6.804 1.00 98.12 173 ALA A C 1
ATOM 1423 O O . ALA A 1 173 ? -7.883 -1.014 7.513 1.00 98.12 173 ALA A O 1
ATOM 1424 N N . GLY A 1 174 ? -6.977 -2.937 6.804 1.00 97.81 174 GLY A N 1
ATOM 1425 C CA . GLY A 1 174 ? -7.775 -3.802 7.680 1.00 97.81 174 GLY A CA 1
ATOM 1426 C C . GLY A 1 174 ? -7.407 -3.651 9.159 1.00 97.81 174 GLY A C 1
ATOM 1427 O O . GLY A 1 174 ? -8.280 -3.603 10.021 1.00 97.81 174 GLY A O 1
ATOM 1428 N N . MET A 1 175 ? -6.120 -3.490 9.478 1.00 97.88 175 MET A N 1
ATOM 1429 C CA . MET A 1 175 ? -5.686 -3.233 10.855 1.00 97.88 175 MET A CA 1
ATOM 1430 C C . MET A 1 175 ? -6.150 -1.864 11.378 1.00 97.88 175 MET A C 1
ATOM 1432 O O . MET A 1 175 ? -6.421 -1.733 12.572 1.00 97.88 175 MET A O 1
ATOM 1436 N N . VAL A 1 176 ? -6.291 -0.863 10.502 1.00 98.00 176 VAL A N 1
ATOM 1437 C CA . VAL A 1 176 ? -6.915 0.429 10.835 1.00 98.00 176 VAL A CA 1
ATOM 1438 C C . VAL A 1 176 ? -8.389 0.248 11.221 1.00 98.00 176 VAL A C 1
ATOM 1440 O O . VAL A 1 176 ? -8.826 0.838 12.210 1.00 98.00 176 VAL A O 1
ATOM 1443 N N . ASP A 1 177 ? -9.143 -0.606 10.523 1.00 97.94 177 ASP A N 1
ATOM 1444 C CA . ASP A 1 177 ? -10.533 -0.922 10.893 1.00 97.94 177 ASP A CA 1
ATOM 1445 C C . ASP A 1 177 ? -10.604 -1.551 12.294 1.00 97.94 177 ASP A C 1
ATOM 1447 O O . ASP A 1 177 ? -11.391 -1.130 13.150 1.00 97.94 177 ASP A O 1
ATOM 1451 N N . LEU A 1 178 ? -9.724 -2.519 12.570 1.00 97.19 178 LEU A N 1
ATOM 1452 C CA . LEU A 1 178 ? -9.649 -3.165 13.882 1.00 97.19 178 LEU A CA 1
ATOM 1453 C C . LEU A 1 178 ? -9.249 -2.175 14.986 1.00 97.19 178 LEU A C 1
ATOM 1455 O O . LEU A 1 178 ? -9.804 -2.226 16.081 1.00 97.19 178 LEU A O 1
ATOM 1459 N N . ALA A 1 179 ? -8.354 -1.223 14.710 1.00 97.06 179 ALA A N 1
ATOM 1460 C CA . ALA A 1 179 ? -7.979 -0.181 15.670 1.00 97.06 179 ALA A CA 1
ATOM 1461 C C . ALA A 1 179 ? -9.144 0.756 16.023 1.00 97.06 179 ALA A C 1
ATOM 1463 O O . ALA A 1 179 ? -9.224 1.231 17.159 1.00 97.06 179 ALA A O 1
ATOM 1464 N N . CYS A 1 180 ? -10.063 0.985 15.082 1.00 96.94 180 CYS A N 1
ATOM 1465 C CA . CYS A 1 180 ? -11.289 1.755 15.287 1.00 96.94 180 CYS A CA 1
ATOM 1466 C C . CYS A 1 180 ? -12.447 0.955 15.910 1.00 96.94 180 CYS A C 1
ATOM 1468 O O . CYS A 1 180 ? -13.514 1.528 16.147 1.00 96.94 180 CYS A O 1
ATOM 1470 N N . SER A 1 181 ? -12.280 -0.342 16.160 1.00 95.88 181 SER A N 1
ATOM 1471 C CA . SER A 1 181 ? -13.313 -1.175 16.785 1.00 95.88 181 SER A CA 1
ATOM 1472 C C . SER A 1 181 ? -13.354 -0.949 18.301 1.00 95.88 181 SER A C 1
ATOM 1474 O O . SER A 1 181 ? -12.346 -0.593 18.906 1.00 95.88 181 SER A O 1
ATOM 1476 N N . GLU A 1 182 ? -14.511 -1.130 18.944 1.00 93.44 182 GLU A N 1
ATOM 1477 C CA . GLU A 1 182 ? -14.602 -1.047 20.419 1.00 93.44 182 GLU A CA 1
ATOM 1478 C C . GLU A 1 182 ? -13.983 -2.266 21.106 1.00 93.44 182 GLU A C 1
ATOM 1480 O O . GLU A 1 182 ? -13.455 -2.177 22.215 1.00 93.44 182 GLU A O 1
ATOM 1485 N N . TYR A 1 183 ? -14.051 -3.408 20.430 1.00 93.44 183 TYR A N 1
ATOM 1486 C CA . TYR A 1 183 ? -13.659 -4.698 20.956 1.00 93.44 183 TYR A CA 1
ATOM 1487 C C . TYR A 1 183 ? -13.197 -5.615 19.823 1.00 93.44 183 TYR A C 1
ATOM 1489 O O . TYR A 1 183 ? -13.712 -5.537 18.709 1.00 93.44 183 TYR A O 1
ATOM 1497 N N . ILE A 1 184 ? -12.232 -6.483 20.129 1.00 93.06 184 ILE A N 1
ATOM 1498 C CA . ILE A 1 184 ? -11.764 -7.560 19.253 1.00 93.06 184 ILE A CA 1
ATOM 1499 C C . ILE A 1 184 ? -11.594 -8.836 20.077 1.00 93.06 184 ILE A C 1
ATOM 1501 O O . ILE A 1 184 ? -11.002 -8.810 21.163 1.00 93.06 184 ILE A O 1
ATOM 1505 N N . GLU A 1 185 ? -12.053 -9.958 19.531 1.00 94.69 185 GLU A N 1
ATOM 1506 C CA . GLU A 1 185 ? -11.744 -11.280 20.066 1.00 94.69 185 GLU A CA 1
ATOM 1507 C C . GLU A 1 185 ? -10.314 -11.651 19.675 1.00 94.69 185 GLU A C 1
ATOM 1509 O O . GLU A 1 185 ? -9.999 -11.935 18.521 1.00 94.69 185 GLU A O 1
ATOM 1514 N N . TRP A 1 186 ? -9.395 -11.638 20.641 1.00 93.25 186 TRP A N 1
ATOM 1515 C CA . TRP A 1 186 ? -7.970 -11.810 20.333 1.00 93.25 186 TRP A CA 1
ATOM 1516 C C . TRP A 1 186 ? -7.637 -13.177 19.723 1.00 93.25 186 TRP A C 1
ATOM 1518 O O . TRP A 1 186 ? -6.665 -13.303 18.982 1.00 93.25 186 TRP A O 1
ATOM 1528 N N . GLN A 1 187 ? -8.444 -14.193 20.029 1.00 95.81 187 GLN A N 1
ATOM 1529 C CA . GLN A 1 187 ? -8.292 -15.542 19.482 1.00 95.81 187 GLN A CA 1
ATOM 1530 C C . GLN A 1 187 ? -8.578 -15.586 17.971 1.00 95.81 187 GLN A C 1
ATOM 1532 O O . GLN A 1 187 ? -8.042 -16.446 17.279 1.00 95.81 187 GLN A O 1
ATOM 1537 N N . GLU A 1 188 ? -9.343 -14.625 17.447 1.00 94.31 188 GLU A N 1
ATOM 1538 C CA . GLU A 1 188 ? -9.691 -14.525 16.027 1.00 94.31 188 GLU A CA 1
ATOM 1539 C C . GLU A 1 188 ? -8.667 -13.717 15.216 1.00 94.31 188 GLU A C 1
ATOM 1541 O O . GLU A 1 188 ? -8.691 -13.741 13.987 1.00 94.31 188 GLU A O 1
ATOM 1546 N N . MET A 1 189 ? -7.716 -13.034 15.867 1.00 94.06 189 MET A N 1
ATOM 1547 C CA . MET A 1 189 ? -6.767 -12.140 15.187 1.00 94.06 189 MET A CA 1
ATOM 1548 C C . MET A 1 189 ? -5.930 -12.833 14.113 1.00 94.06 189 MET A C 1
ATOM 1550 O O . MET A 1 189 ? -5.627 -12.219 13.092 1.00 94.06 189 MET A O 1
ATOM 1554 N N . ALA A 1 190 ? -5.545 -14.092 14.326 1.00 94.94 190 ALA A N 1
ATOM 1555 C CA . ALA A 1 190 ? -4.807 -14.854 13.322 1.00 94.94 190 ALA A CA 1
ATOM 1556 C C . ALA A 1 190 ? -5.663 -15.086 12.067 1.00 94.94 190 ALA A C 1
ATOM 1558 O O . ALA A 1 190 ? -5.227 -14.765 10.965 1.00 94.94 190 ALA A O 1
ATOM 1559 N N . ALA A 1 191 ? -6.907 -15.538 12.247 1.00 94.94 191 ALA A N 1
ATOM 1560 C CA . ALA A 1 191 ? -7.844 -15.762 11.150 1.00 94.94 191 ALA A CA 1
ATOM 1561 C C . ALA A 1 191 ? -8.174 -14.458 10.404 1.00 94.94 191 ALA A C 1
ATOM 1563 O O . ALA A 1 191 ? -8.160 -14.421 9.176 1.00 94.94 191 ALA A O 1
ATOM 1564 N N . MET A 1 192 ? -8.383 -13.358 11.133 1.00 94.94 192 MET A N 1
ATOM 1565 C CA . MET A 1 192 ? -8.612 -12.042 10.528 1.00 94.94 192 MET A CA 1
ATOM 1566 C C . MET A 1 192 ? -7.428 -11.580 9.679 1.00 94.94 192 MET A C 1
ATOM 1568 O O . MET A 1 192 ? -7.611 -11.063 8.577 1.00 94.94 192 MET A O 1
ATOM 1572 N N . ARG A 1 193 ? -6.200 -11.794 10.159 1.00 96.06 193 ARG A N 1
ATOM 1573 C CA . ARG A 1 193 ? -5.003 -11.470 9.381 1.00 96.06 193 ARG A CA 1
ATOM 1574 C C . ARG A 1 193 ? -4.900 -12.337 8.131 1.00 96.06 193 ARG A C 1
ATOM 1576 O O . ARG A 1 193 ? -4.612 -11.785 7.075 1.00 96.06 193 ARG A O 1
ATOM 1583 N N . ASP A 1 194 ? -5.191 -13.633 8.205 1.00 96.00 194 ASP A N 1
ATOM 1584 C CA . ASP A 1 194 ? -5.196 -14.521 7.031 1.00 96.00 194 ASP A CA 1
ATOM 1585 C C . ASP A 1 194 ? -6.176 -14.048 5.944 1.00 96.00 194 ASP A C 1
ATOM 1587 O O . ASP A 1 194 ? -5.851 -14.084 4.750 1.00 96.00 194 ASP A O 1
ATOM 1591 N N . ILE A 1 195 ? -7.342 -13.527 6.346 1.00 95.69 195 ILE A N 1
ATOM 1592 C CA . ILE A 1 195 ? -8.297 -12.891 5.428 1.00 95.69 195 ILE A CA 1
ATOM 1593 C C . ILE A 1 195 ? -7.662 -11.657 4.778 1.00 95.69 195 ILE A C 1
ATOM 1595 O O . ILE A 1 195 ? -7.718 -11.515 3.556 1.00 95.69 195 ILE A O 1
ATOM 1599 N N . PHE A 1 196 ? -7.010 -10.783 5.552 1.00 96.94 196 PHE A N 1
ATOM 1600 C CA . PHE A 1 196 ? -6.346 -9.598 4.999 1.00 96.94 196 PHE A CA 1
ATOM 1601 C C . PHE A 1 196 ? -5.206 -9.951 4.039 1.00 96.94 196 PHE A C 1
ATOM 1603 O O . PHE A 1 196 ? -5.096 -9.325 2.988 1.00 96.94 196 PHE A O 1
ATOM 1610 N N . TYR A 1 197 ? -4.391 -10.964 4.346 1.00 96.88 197 TYR A N 1
ATOM 161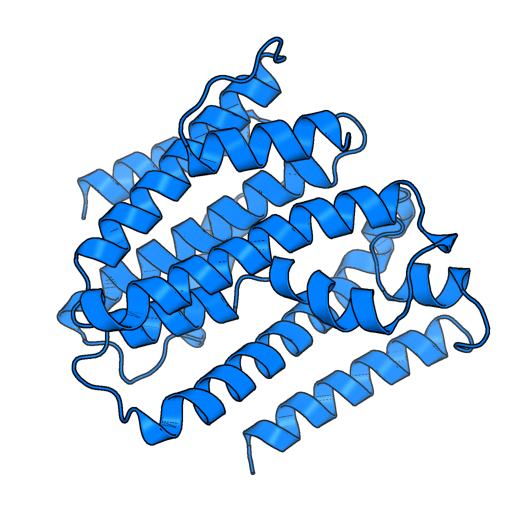1 C CA . TYR A 1 197 ? -3.344 -11.450 3.441 1.00 96.88 197 TYR A CA 1
ATOM 1612 C C . TYR A 1 197 ? -3.933 -12.024 2.148 1.00 96.88 197 TYR A C 1
ATOM 1614 O O . TYR A 1 197 ? -3.431 -11.742 1.059 1.00 96.88 197 TYR A O 1
ATOM 1622 N N . SER A 1 198 ? -5.035 -12.769 2.246 1.00 96.12 198 SER A N 1
ATOM 1623 C CA . SER A 1 198 ? -5.740 -13.306 1.077 1.00 96.12 198 SER A CA 1
ATOM 1624 C C . SER A 1 198 ? -6.335 -12.192 0.211 1.00 96.12 198 SER A C 1
ATOM 1626 O O . SER A 1 198 ? -6.163 -12.190 -1.009 1.00 96.12 198 SER A O 1
ATOM 1628 N N . ALA A 1 199 ? -6.980 -11.203 0.835 1.00 95.62 199 ALA A N 1
ATOM 1629 C CA . ALA A 1 199 ? -7.514 -10.028 0.155 1.00 95.62 199 ALA A CA 1
ATOM 1630 C C . ALA A 1 199 ? -6.396 -9.198 -0.492 1.00 95.62 199 ALA A C 1
ATOM 1632 O O . ALA A 1 199 ? -6.541 -8.744 -1.625 1.00 95.62 199 ALA A O 1
ATOM 1633 N N . GLN A 1 200 ? -5.255 -9.062 0.187 1.00 96.56 200 GLN A N 1
ATOM 1634 C CA . GLN A 1 200 ? -4.071 -8.393 -0.336 1.00 96.56 200 GLN A CA 1
ATOM 1635 C C . GLN A 1 200 ? -3.534 -9.087 -1.591 1.00 96.56 200 GLN A C 1
ATOM 1637 O O . GLN A 1 200 ? -3.296 -8.426 -2.602 1.00 96.56 200 GLN A O 1
ATOM 1642 N N . ARG A 1 201 ? -3.404 -10.419 -1.564 1.00 96.56 201 ARG A N 1
ATOM 1643 C CA . ARG A 1 201 ? -3.000 -11.204 -2.736 1.00 96.56 201 ARG A CA 1
ATOM 1644 C C . ARG A 1 201 ? -4.004 -11.069 -3.879 1.00 96.56 201 ARG A C 1
ATOM 1646 O O . ARG A 1 201 ? -3.598 -10.857 -5.016 1.00 96.56 201 ARG A O 1
ATOM 1653 N N . CYS A 1 202 ? -5.300 -11.126 -3.582 1.00 95.62 202 CYS A N 1
ATOM 1654 C CA . CYS A 1 202 ? -6.353 -10.919 -4.572 1.00 95.62 202 CYS A CA 1
ATOM 1655 C C . C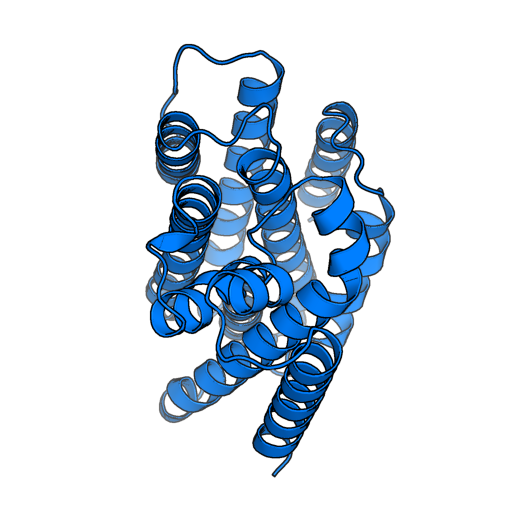YS A 1 202 ? -6.266 -9.526 -5.220 1.00 95.62 202 CYS A C 1
ATOM 1657 O O . CYS A 1 202 ? -6.357 -9.406 -6.442 1.00 95.62 202 CYS A O 1
ATOM 1659 N N . GLY A 1 203 ? -6.062 -8.480 -4.414 1.00 94.62 203 GLY A N 1
ATOM 1660 C CA . GLY A 1 203 ? -5.865 -7.111 -4.890 1.00 94.62 203 GLY A CA 1
ATOM 1661 C C . GLY A 1 203 ? -4.646 -6.990 -5.801 1.00 94.62 203 GLY A C 1
ATOM 1662 O O . GLY A 1 203 ? -4.751 -6.413 -6.880 1.00 94.62 203 GLY A O 1
ATOM 1663 N N . HIS A 1 204 ? -3.532 -7.613 -5.412 1.00 95.69 204 HIS A N 1
ATOM 1664 C CA . HIS A 1 204 ? -2.309 -7.632 -6.206 1.00 95.69 204 HIS A CA 1
ATOM 1665 C C . HIS A 1 204 ? -2.514 -8.340 -7.551 1.00 95.69 204 HIS A C 1
ATOM 1667 O O . HIS A 1 204 ? -2.187 -7.768 -8.579 1.00 95.69 204 HIS A O 1
ATOM 1673 N N . ILE A 1 205 ? -3.156 -9.515 -7.577 1.00 95.81 205 ILE A N 1
ATOM 1674 C CA . ILE A 1 205 ? -3.479 -10.217 -8.833 1.00 95.81 205 ILE A CA 1
ATOM 1675 C C . ILE A 1 205 ? -4.332 -9.335 -9.756 1.00 95.81 205 ILE A C 1
ATOM 1677 O O . ILE A 1 205 ? -4.066 -9.242 -10.953 1.00 95.81 205 ILE A O 1
ATOM 1681 N N . CYS A 1 206 ? -5.364 -8.678 -9.219 1.00 93.81 206 CYS A N 1
ATOM 1682 C CA . CYS A 1 206 ? -6.184 -7.757 -10.005 1.00 93.81 206 CYS A CA 1
ATOM 1683 C C . CYS A 1 206 ? -5.357 -6.595 -10.562 1.00 93.81 206 CYS A C 1
ATOM 1685 O O . CYS A 1 206 ? -5.535 -6.238 -11.723 1.00 93.81 206 CYS A O 1
ATOM 1687 N N . ASN A 1 207 ? -4.449 -6.033 -9.762 1.00 92.00 207 ASN A N 1
ATOM 1688 C CA . ASN A 1 207 ? -3.535 -4.997 -10.218 1.00 92.00 207 ASN A CA 1
ATOM 1689 C C . ASN A 1 207 ? -2.657 -5.521 -11.366 1.00 92.00 207 ASN A C 1
ATOM 1691 O O . ASN A 1 207 ? -2.792 -5.007 -12.471 1.00 92.00 207 ASN A O 1
ATOM 1695 N N . THR A 1 208 ? -1.927 -6.623 -11.160 1.00 92.94 208 THR A N 1
ATOM 1696 C CA . THR A 1 208 ? -1.084 -7.291 -12.168 1.00 92.94 208 THR A CA 1
ATOM 1697 C C . THR A 1 208 ? -1.807 -7.506 -13.499 1.00 92.94 208 THR A C 1
ATOM 1699 O O . THR A 1 208 ? -1.260 -7.196 -14.555 1.00 92.94 208 THR A O 1
ATOM 1702 N N . LEU A 1 209 ? -3.043 -8.017 -13.461 1.00 92.81 209 LEU A N 1
ATOM 1703 C CA . LEU A 1 209 ? -3.834 -8.312 -14.661 1.00 92.81 209 LEU A CA 1
ATOM 1704 C C . LEU A 1 209 ? -4.296 -7.053 -15.408 1.00 92.81 209 LEU A C 1
ATOM 1706 O O . LEU A 1 209 ? -4.533 -7.114 -16.608 1.00 92.81 209 LEU A O 1
ATOM 1710 N N . THR A 1 210 ? -4.474 -5.931 -14.707 1.00 90.88 210 THR A N 1
ATOM 1711 C CA . THR A 1 210 ? -4.964 -4.672 -15.300 1.00 90.88 210 THR A CA 1
ATOM 1712 C C . THR A 1 210 ? -3.852 -3.730 -15.740 1.00 90.88 210 THR A C 1
ATOM 1714 O O . THR A 1 210 ? -4.109 -2.846 -16.554 1.00 90.88 210 THR A O 1
ATOM 1717 N N . THR A 1 211 ? -2.634 -3.895 -15.218 1.00 87.56 211 THR A N 1
ATOM 1718 C CA . THR A 1 211 ? -1.503 -3.005 -15.509 1.00 87.56 211 THR A CA 1
ATOM 1719 C C . THR A 1 211 ? -0.467 -3.602 -16.454 1.00 87.56 211 THR A C 1
ATOM 1721 O O . THR A 1 211 ? 0.410 -2.859 -16.891 1.00 87.56 211 THR A O 1
ATOM 1724 N N . VAL A 1 212 ? -0.587 -4.884 -16.827 1.00 84.44 212 VAL A N 1
ATOM 1725 C CA . VAL A 1 212 ? 0.393 -5.587 -17.677 1.00 84.44 212 VAL A CA 1
ATOM 1726 C C . VAL A 1 212 ? 0.716 -4.836 -18.974 1.00 84.44 212 VAL A C 1
ATOM 1728 O O . VAL A 1 212 ? 1.888 -4.602 -19.256 1.00 84.44 212 VAL A O 1
ATOM 1731 N N . ASP A 1 213 ? -0.292 -4.352 -19.709 1.00 81.88 213 ASP A N 1
ATOM 1732 C CA . ASP A 1 213 ? -0.084 -3.643 -20.982 1.00 81.88 213 ASP A CA 1
ATOM 1733 C C . ASP A 1 213 ? 0.724 -2.349 -20.809 1.00 81.88 213 ASP A C 1
ATOM 1735 O O . ASP A 1 213 ? 1.588 -2.024 -21.625 1.00 81.88 213 ASP A O 1
ATOM 1739 N N . ARG A 1 214 ? 0.446 -1.606 -19.732 1.00 82.31 214 ARG A N 1
ATOM 1740 C CA . ARG A 1 214 ? 1.161 -0.373 -19.385 1.00 82.31 214 ARG A CA 1
ATOM 1741 C C . ARG A 1 214 ? 2.593 -0.687 -18.952 1.00 82.31 214 ARG A C 1
ATOM 1743 O O . ARG A 1 214 ? 3.525 -0.041 -19.411 1.00 82.31 214 ARG A O 1
ATOM 1750 N N . GLU A 1 215 ? 2.775 -1.687 -18.097 1.00 81.75 215 GLU A N 1
ATOM 1751 C CA . GLU A 1 215 ? 4.086 -2.042 -17.540 1.00 81.75 215 GLU A CA 1
ATOM 1752 C C . GLU A 1 215 ? 5.032 -2.626 -18.596 1.00 81.75 215 GLU A C 1
ATOM 1754 O O . GLU A 1 215 ? 6.237 -2.389 -18.530 1.00 81.75 215 GLU A O 1
ATOM 1759 N N . ILE A 1 216 ? 4.497 -3.291 -19.628 1.00 79.31 216 ILE A N 1
ATOM 1760 C CA . ILE A 1 216 ? 5.262 -3.661 -20.828 1.00 79.31 216 ILE A CA 1
ATOM 1761 C C . ILE A 1 216 ? 5.794 -2.412 -21.545 1.00 79.31 216 ILE A C 1
ATOM 1763 O O . ILE A 1 216 ? 6.959 -2.386 -21.936 1.00 79.31 216 ILE A O 1
ATOM 1767 N N . GLN A 1 217 ? 4.969 -1.371 -21.712 1.00 78.69 217 GLN A N 1
ATOM 1768 C CA . GLN A 1 217 ? 5.380 -0.120 -22.371 1.00 78.69 217 GLN A CA 1
ATOM 1769 C C . GLN A 1 217 ? 6.423 0.658 -21.560 1.00 78.69 217 GLN A C 1
ATOM 1771 O O . GLN A 1 217 ? 7.263 1.344 -22.137 1.00 78.69 217 GLN A O 1
ATOM 1776 N N . GLU A 1 218 ? 6.374 0.543 -20.234 1.00 72.69 218 GLU A N 1
ATOM 1777 C CA . GLU A 1 218 ? 7.296 1.192 -19.294 1.00 72.69 218 GLU A CA 1
ATOM 1778 C C . GLU A 1 218 ? 8.577 0.371 -19.038 1.00 72.69 218 GLU A C 1
ATOM 1780 O O . GLU A 1 218 ? 9.421 0.782 -18.239 1.00 72.69 218 GLU A O 1
ATOM 1785 N N . GLU A 1 219 ? 8.734 -0.785 -19.700 1.00 72.94 219 GLU A N 1
ATOM 1786 C CA . GLU A 1 219 ? 9.832 -1.741 -19.482 1.00 72.94 219 GLU A CA 1
ATOM 1787 C C . GLU A 1 219 ? 9.988 -2.125 -17.994 1.00 72.94 219 GLU A C 1
ATOM 1789 O O . GLU A 1 219 ? 11.093 -2.297 -17.462 1.00 72.94 219 GLU A O 1
ATOM 1794 N N . CYS A 1 220 ? 8.859 -2.238 -17.290 1.00 72.81 220 CYS A N 1
ATOM 1795 C CA . CYS A 1 220 ? 8.806 -2.534 -15.868 1.00 72.81 220 CYS A CA 1
ATOM 1796 C C . CYS A 1 220 ? 8.632 -4.042 -15.638 1.00 72.81 220 CYS A C 1
ATOM 1798 O O . CYS A 1 220 ? 7.543 -4.592 -15.765 1.00 72.81 220 CYS A O 1
ATOM 1800 N N . ILE A 1 221 ? 9.717 -4.732 -15.275 1.00 76.69 221 ILE A N 1
ATOM 1801 C CA . ILE A 1 221 ? 9.739 -6.200 -15.087 1.00 76.69 221 ILE A CA 1
ATOM 1802 C C . ILE A 1 221 ? 9.124 -6.623 -13.732 1.00 76.69 221 ILE A C 1
ATOM 1804 O O . ILE A 1 221 ? 9.034 -7.810 -13.425 1.00 76.69 221 ILE A O 1
ATOM 1808 N N . SER A 1 222 ? 8.659 -5.677 -12.905 1.00 79.62 222 SER A N 1
ATOM 1809 C CA . SER A 1 222 ? 8.087 -5.986 -11.587 1.00 79.62 222 SER A CA 1
ATOM 1810 C C . SER A 1 222 ? 6.727 -6.703 -11.651 1.00 79.62 222 SER A C 1
ATOM 1812 O O . SER A 1 222 ? 6.312 -7.326 -10.665 1.00 79.62 222 SER A O 1
ATOM 1814 N N . ASN A 1 223 ? 6.060 -6.685 -12.811 1.00 87.75 223 ASN A N 1
ATOM 1815 C CA . ASN A 1 223 ? 4.823 -7.420 -13.057 1.00 87.75 223 ASN A CA 1
ATOM 1816 C C . ASN A 1 223 ? 5.031 -8.942 -12.955 1.00 87.75 223 ASN A C 1
ATOM 1818 O O . ASN A 1 223 ? 5.934 -9.505 -13.578 1.00 87.75 223 ASN A O 1
ATOM 1822 N N . GLU A 1 224 ? 4.150 -9.640 -12.234 1.00 91.00 224 GLU A N 1
ATOM 1823 C CA . GLU A 1 224 ? 4.272 -11.086 -12.018 1.00 91.00 224 GLU A CA 1
ATOM 1824 C C . GLU A 1 224 ? 4.249 -11.893 -13.322 1.00 91.00 224 GLU A C 1
ATOM 1826 O O . GLU A 1 224 ? 4.942 -12.908 -13.426 1.00 91.00 224 GLU A O 1
ATOM 1831 N N . ILE A 1 225 ? 3.466 -11.459 -14.313 1.00 90.19 225 ILE A N 1
ATOM 1832 C CA . ILE A 1 225 ? 3.366 -12.133 -15.612 1.00 90.19 225 ILE A CA 1
ATOM 1833 C C . ILE A 1 225 ? 4.720 -12.063 -16.318 1.00 90.19 225 ILE A C 1
ATOM 1835 O O . ILE A 1 225 ? 5.267 -13.097 -16.706 1.00 90.19 225 ILE A O 1
ATOM 1839 N N . LEU A 1 226 ? 5.306 -10.866 -16.396 1.00 88.19 226 LEU A N 1
ATOM 1840 C CA . LEU A 1 226 ? 6.607 -10.638 -17.030 1.00 88.19 226 LEU A CA 1
ATOM 1841 C C . LEU A 1 226 ? 7.727 -11.388 -16.310 1.00 88.19 226 LEU A C 1
ATOM 1843 O O . LEU A 1 226 ? 8.557 -12.035 -16.952 1.00 88.19 226 LEU A O 1
ATOM 1847 N N . LEU A 1 227 ? 7.708 -11.381 -14.978 1.00 87.62 227 LEU A N 1
ATOM 1848 C CA . LEU A 1 227 ? 8.667 -12.121 -14.170 1.00 87.62 227 LEU A CA 1
ATOM 1849 C C . LEU A 1 227 ? 8.569 -13.635 -14.423 1.00 87.62 227 LEU A C 1
ATOM 1851 O O . LEU A 1 227 ? 9.577 -14.311 -14.629 1.00 87.62 227 LEU A O 1
ATOM 1855 N N . ARG A 1 228 ? 7.354 -14.191 -14.453 1.00 89.06 228 ARG A N 1
ATOM 1856 C CA . ARG A 1 228 ? 7.131 -15.624 -14.714 1.00 89.06 228 ARG A CA 1
ATOM 1857 C C . ARG A 1 228 ? 7.552 -16.037 -16.122 1.00 89.06 228 ARG A C 1
ATOM 1859 O O . ARG A 1 228 ? 8.084 -17.140 -16.272 1.00 89.06 228 ARG A O 1
ATOM 1866 N N . ILE A 1 229 ? 7.356 -15.173 -17.118 1.00 88.50 229 ILE A N 1
ATOM 1867 C CA . ILE A 1 229 ? 7.876 -15.377 -18.476 1.00 88.50 229 ILE A CA 1
ATOM 1868 C C . ILE A 1 229 ? 9.409 -15.406 -18.444 1.00 88.50 229 ILE A C 1
ATOM 1870 O O . ILE A 1 229 ? 10.013 -16.341 -18.969 1.00 88.50 229 ILE A O 1
ATOM 1874 N N . LEU A 1 230 ? 10.037 -14.438 -17.768 1.00 87.12 230 LEU A N 1
ATOM 1875 C CA . LEU A 1 230 ? 11.494 -14.316 -17.685 1.00 87.12 230 LEU A CA 1
ATOM 1876 C C . LEU A 1 230 ? 12.166 -15.543 -17.048 1.00 87.12 230 LEU A C 1
ATOM 1878 O O . LEU A 1 230 ? 13.188 -16.011 -17.547 1.00 87.12 230 LEU A O 1
ATOM 1882 N N . HIS A 1 231 ? 11.603 -16.090 -15.967 1.00 84.62 231 HIS A N 1
ATOM 1883 C CA . HIS A 1 231 ? 12.161 -17.278 -15.305 1.00 84.62 231 HIS A CA 1
ATOM 1884 C C . HIS A 1 231 ? 11.923 -18.593 -16.067 1.00 84.62 231 HIS A C 1
ATOM 1886 O O . HIS A 1 231 ? 12.493 -19.623 -15.697 1.00 84.62 231 HIS A O 1
ATOM 1892 N N . GLY A 1 232 ? 11.107 -18.577 -17.127 1.00 79.06 232 GLY A N 1
ATOM 1893 C CA . GLY A 1 232 ? 10.760 -19.760 -17.910 1.00 79.06 232 GLY A CA 1
ATOM 1894 C C . GLY A 1 232 ? 9.959 -20.808 -17.124 1.00 79.06 232 GLY A C 1
ATOM 1895 O O . GLY A 1 232 ? 9.636 -20.640 -15.950 1.00 79.06 232 GLY A O 1
ATOM 1896 N N . ASN A 1 233 ? 9.611 -21.918 -17.785 1.00 75.25 233 ASN A N 1
ATOM 1897 C CA . ASN A 1 233 ? 8.888 -23.065 -17.201 1.00 75.25 233 ASN A CA 1
ATOM 1898 C C . ASN A 1 233 ? 7.510 -22.759 -16.568 1.00 75.25 233 ASN A C 1
ATOM 1900 O O . ASN A 1 233 ? 6.997 -23.582 -15.813 1.00 75.25 233 ASN A O 1
ATOM 1904 N N . ASN A 1 234 ? 6.893 -21.617 -16.888 1.00 79.50 234 ASN A N 1
ATOM 1905 C CA . ASN A 1 234 ? 5.565 -21.225 -16.390 1.00 79.50 234 ASN A CA 1
ATOM 1906 C C . ASN A 1 234 ? 4.462 -21.259 -17.467 1.00 79.50 234 ASN A C 1
ATOM 1908 O O . ASN A 1 234 ? 3.354 -20.809 -17.199 1.00 79.50 234 ASN A O 1
ATOM 1912 N N . GLY A 1 235 ? 4.752 -21.806 -18.652 1.00 86.38 235 GLY A N 1
ATOM 1913 C CA . GLY A 1 235 ? 3.831 -21.805 -19.794 1.00 86.38 235 GLY A CA 1
ATOM 1914 C C . GLY A 1 235 ? 3.909 -20.523 -20.625 1.00 86.38 235 GLY A C 1
ATOM 1915 O O . GLY A 1 235 ? 4.879 -19.768 -20.536 1.00 86.38 235 GLY A O 1
ATOM 1916 N N . SER A 1 236 ? 2.904 -20.325 -21.472 1.00 89.69 236 SER A N 1
ATOM 1917 C CA . SER A 1 236 ? 2.677 -19.088 -22.220 1.00 89.69 236 SER A CA 1
ATOM 1918 C C . SER A 1 236 ? 2.148 -17.967 -21.314 1.00 89.69 236 SER A C 1
ATOM 1920 O O . SER A 1 236 ? 1.746 -18.201 -20.175 1.00 89.69 236 SER A O 1
ATOM 1922 N N . GLU A 1 237 ? 2.117 -16.735 -21.825 1.00 90.44 237 GLU A N 1
ATOM 1923 C CA . GLU A 1 237 ? 1.478 -15.606 -21.136 1.00 90.44 237 GLU A CA 1
ATOM 1924 C C . GLU A 1 237 ? 0.006 -15.900 -20.793 1.00 90.44 237 GLU A C 1
ATOM 1926 O O . GLU A 1 237 ? -0.436 -15.638 -19.674 1.00 90.44 237 GLU A O 1
ATOM 1931 N N . GLU A 1 238 ? -0.728 -16.524 -21.719 1.00 92.00 238 GLU A N 1
ATOM 1932 C CA . GLU A 1 238 ? -2.125 -16.926 -21.522 1.00 92.00 238 GLU A CA 1
ATOM 1933 C C . GLU A 1 238 ? -2.273 -17.938 -20.376 1.00 92.00 238 GLU A C 1
ATOM 1935 O O . GLU A 1 238 ? -3.166 -17.786 -19.539 1.00 92.00 238 GLU A O 1
ATOM 1940 N N . ASP A 1 239 ? -1.364 -18.916 -20.282 1.00 93.31 239 ASP A N 1
ATOM 1941 C CA . ASP A 1 239 ? -1.358 -19.904 -19.194 1.00 93.31 239 ASP A CA 1
ATOM 1942 C C . ASP A 1 239 ? -1.146 -19.231 -17.828 1.00 93.31 239 ASP A C 1
ATOM 1944 O O . ASP A 1 239 ? -1.787 -19.588 -16.836 1.00 93.31 239 ASP A O 1
ATOM 1948 N N . ILE A 1 240 ? -0.262 -18.228 -17.768 1.00 93.31 240 ILE A N 1
ATOM 1949 C CA . ILE A 1 240 ? 0.014 -17.473 -16.540 1.00 93.31 240 ILE A CA 1
ATOM 1950 C C . ILE A 1 240 ? -1.199 -16.625 -16.146 1.00 93.31 240 ILE A C 1
ATOM 1952 O O . ILE A 1 240 ? -1.581 -16.611 -14.974 1.00 93.31 240 ILE A O 1
ATOM 1956 N N . ILE A 1 241 ? -1.821 -15.940 -17.107 1.00 93.69 241 ILE A N 1
ATOM 1957 C CA . ILE A 1 241 ? -3.034 -15.147 -16.877 1.00 93.69 241 ILE A CA 1
ATOM 1958 C C . ILE A 1 241 ? -4.157 -16.036 -16.336 1.00 93.69 241 ILE A C 1
ATOM 1960 O O . ILE 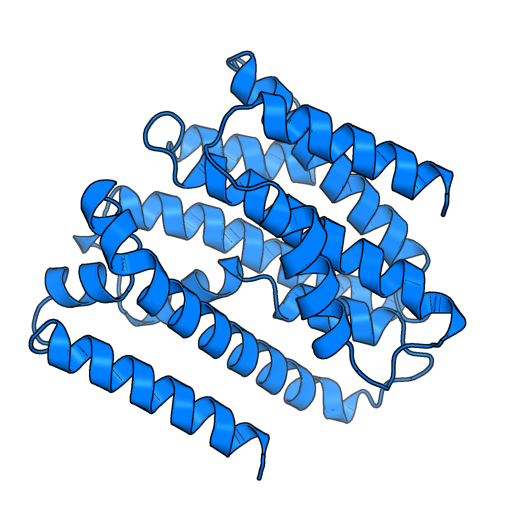A 1 241 ? -4.826 -15.660 -15.369 1.00 93.69 241 ILE A O 1
ATOM 1964 N N . GLU A 1 242 ? -4.364 -17.211 -16.928 1.00 95.00 242 GLU A N 1
ATOM 1965 C CA . GLU A 1 242 ? -5.406 -18.136 -16.486 1.00 95.00 242 GLU A CA 1
ATOM 1966 C C . GLU A 1 242 ? -5.109 -18.702 -15.094 1.00 95.00 242 GLU A C 1
ATOM 1968 O O . GLU A 1 242 ? -5.991 -18.724 -14.234 1.00 95.00 242 GLU A O 1
ATOM 1973 N N . PHE A 1 243 ? -3.846 -19.041 -14.814 1.00 94.62 243 PHE A N 1
ATOM 1974 C CA . PHE A 1 243 ? -3.408 -19.427 -13.474 1.00 94.62 243 PHE A CA 1
ATOM 1975 C C . PHE A 1 243 ? -3.741 -18.350 -12.429 1.00 94.62 243 PHE A C 1
ATOM 1977 O O . PHE A 1 243 ? -4.295 -18.663 -11.376 1.00 94.62 243 PHE A O 1
ATOM 1984 N N . LEU A 1 244 ? -3.436 -17.078 -12.709 1.00 94.94 244 LEU A N 1
ATOM 1985 C CA . LEU A 1 244 ? -3.702 -15.975 -11.781 1.00 94.94 244 LEU A CA 1
ATOM 1986 C C . LEU A 1 244 ? -5.207 -15.748 -11.576 1.00 94.94 244 LEU A C 1
ATOM 1988 O O . LEU A 1 244 ? -5.654 -15.504 -10.453 1.00 94.94 244 LEU A O 1
ATOM 1992 N N . LYS A 1 245 ? -6.016 -15.868 -12.637 1.00 95.06 245 LYS A N 1
ATOM 1993 C CA . LYS A 1 245 ? -7.482 -15.810 -12.527 1.00 95.06 245 LYS A CA 1
ATOM 1994 C C . LYS A 1 245 ? -8.021 -16.929 -11.639 1.00 95.06 245 LYS A C 1
ATOM 1996 O O . LYS A 1 245 ? -8.879 -16.654 -10.799 1.00 95.06 245 LYS A O 1
ATOM 2001 N N . GLN A 1 246 ? -7.510 -18.147 -11.795 1.00 96.06 246 GLN A N 1
ATOM 2002 C CA . GLN A 1 246 ? -7.903 -19.300 -10.991 1.00 96.06 246 GLN A CA 1
ATOM 2003 C C . GLN A 1 246 ? -7.492 -19.133 -9.520 1.00 96.06 246 GLN A C 1
ATOM 2005 O O . GLN A 1 246 ? -8.334 -19.286 -8.637 1.00 96.06 246 GLN A O 1
ATOM 2010 N N . GLU A 1 247 ? -6.250 -18.715 -9.248 1.00 95.12 247 GLU A N 1
ATOM 2011 C CA . GLU A 1 247 ? -5.772 -18.414 -7.888 1.00 95.12 247 GLU A CA 1
ATOM 2012 C C . GLU A 1 247 ? -6.676 -17.374 -7.208 1.00 95.12 247 GLU A C 1
ATOM 2014 O O . GLU A 1 247 ? -7.106 -17.546 -6.067 1.00 95.12 247 GLU A O 1
ATOM 2019 N N . ARG A 1 248 ? -7.038 -16.308 -7.931 1.00 94.62 248 ARG A N 1
ATOM 2020 C CA . ARG A 1 248 ? -7.968 -15.290 -7.432 1.00 94.62 248 ARG A CA 1
ATOM 2021 C C . ARG A 1 248 ? -9.333 -15.885 -7.067 1.00 94.62 248 ARG A C 1
ATOM 2023 O O . ARG A 1 248 ? -9.889 -15.529 -6.030 1.00 94.62 248 ARG A O 1
ATOM 2030 N N . MET A 1 249 ? -9.881 -16.773 -7.898 1.00 93.12 249 MET A N 1
ATOM 2031 C CA . MET A 1 249 ? -11.163 -17.437 -7.624 1.00 93.12 249 MET A CA 1
ATOM 2032 C C . MET A 1 249 ? -11.099 -18.324 -6.375 1.00 93.12 249 MET A C 1
ATOM 2034 O O . MET A 1 249 ? -12.022 -18.300 -5.561 1.00 93.12 249 MET A O 1
ATOM 2038 N N . GLU A 1 250 ? -10.005 -19.058 -6.187 1.00 94.25 250 GLU A N 1
ATOM 2039 C CA . GLU A 1 250 ? -9.782 -19.899 -5.005 1.00 94.25 250 GLU A CA 1
ATOM 2040 C C . GLU A 1 250 ? -9.674 -19.065 -3.722 1.00 94.25 250 GLU A C 1
ATOM 2042 O O . GLU A 1 250 ? -10.274 -19.413 -2.702 1.00 94.25 250 GLU A O 1
ATOM 2047 N N . LEU A 1 251 ? -8.977 -17.924 -3.782 1.00 92.06 251 LEU A N 1
ATOM 2048 C CA . LEU A 1 251 ? -8.884 -16.978 -2.667 1.00 92.06 251 LEU A CA 1
ATOM 2049 C C . LEU A 1 251 ? -10.253 -16.407 -2.275 1.00 92.06 251 LEU A C 1
ATOM 2051 O O . LEU A 1 251 ? -10.507 -16.215 -1.086 1.00 92.06 251 LEU A O 1
ATOM 2055 N N . TYR A 1 252 ? -11.152 -16.167 -3.234 1.00 83.81 252 TYR A N 1
ATOM 2056 C CA . TYR A 1 252 ? -12.527 -15.770 -2.923 1.00 83.81 252 TYR A CA 1
ATOM 2057 C C . TYR A 1 252 ? -13.305 -16.894 -2.238 1.00 83.81 252 TYR A C 1
ATOM 2059 O O . TYR A 1 252 ? -13.932 -16.660 -1.208 1.00 83.81 252 TYR A O 1
ATOM 2067 N N . GLN A 1 253 ? -13.237 -18.118 -2.767 1.00 84.81 253 GLN A N 1
ATOM 2068 C CA . GLN A 1 253 ? -13.995 -19.252 -2.233 1.00 84.81 253 GLN A CA 1
ATOM 2069 C C . GLN A 1 253 ? -13.577 -19.603 -0.802 1.00 84.81 253 GLN A C 1
ATOM 2071 O O . GLN A 1 253 ? -14.444 -19.743 0.061 1.00 84.81 253 GLN A O 1
ATOM 2076 N N . LYS A 1 254 ? -12.265 -19.647 -0.531 1.00 78.56 254 LYS A N 1
ATOM 2077 C CA . LYS A 1 254 ? -11.694 -19.983 0.784 1.00 78.56 254 LYS A CA 1
ATOM 2078 C C . LYS A 1 254 ? -12.158 -19.054 1.913 1.00 78.56 254 LYS A C 1
ATOM 2080 O O . LYS A 1 254 ? -12.171 -19.468 3.064 1.00 78.56 254 LYS A O 1
ATOM 2085 N N . ASN A 1 255 ? -12.528 -17.814 1.592 1.00 65.06 255 ASN A N 1
ATOM 2086 C CA . ASN A 1 255 ? -12.962 -16.812 2.570 1.00 65.06 255 ASN A CA 1
ATOM 2087 C C . ASN A 1 255 ? -14.495 -16.662 2.655 1.00 65.06 255 ASN A C 1
ATOM 2089 O O . ASN A 1 255 ? -14.981 -15.809 3.392 1.00 65.06 255 ASN A O 1
ATOM 2093 N N . THR A 1 256 ? -15.255 -17.461 1.897 1.00 59.75 256 THR A N 1
ATOM 2094 C CA . THR A 1 256 ? -16.735 -17.459 1.903 1.00 59.75 256 THR A CA 1
ATOM 2095 C C . THR A 1 256 ? -17.359 -18.736 2.471 1.00 59.75 256 THR A C 1
ATOM 2097 O O . THR A 1 256 ? -18.578 -18.792 2.630 1.00 59.75 256 THR A O 1
ATOM 2100 N N . SER A 1 257 ? -16.537 -19.749 2.757 1.00 44.69 257 SER A N 1
ATOM 2101 C CA . SER A 1 257 ? -16.907 -21.033 3.370 1.00 44.69 257 SER A CA 1
ATOM 2102 C C . SER A 1 257 ? -16.616 -21.045 4.863 1.00 44.69 257 SER A C 1
ATOM 2104 O O . SER A 1 257 ? -17.480 -21.534 5.620 1.00 44.69 257 SER A O 1
#

Mean predicted aligned error: 4.26 Å

pLDDT: mean 91.55, std 7.13, range [44.69, 98.38]

Organism: NCBI:txid28087